Protein AF-L0NML5-F1 (afdb_monomer)

InterPro domains:
  IPR001584 Integrase, catalytic core [PS50994] (193-355)
  IPR004107 Integrase, SAM-like, N-terminal [PF13495] (9-88)
  IPR010998 Integrase/recombinase, N-terminal [G3DSA:1.10.150.130] (6-93)
  IPR011010 DNA breaking-rejoining enzyme, catalytic core [SSF56349] (11-91)
  IPR032874 DDE domain [PF13610] (200-339)
  IPR044068 Core-binding (CB) domain [PS51900] (4-85)
  IPR047930 IS6 family transposase [NF033587] (133-337)
  IPR052183 Bacterial Insertion Sequence Transposase [PTHR35528] (134-339)

Foldseek 3Di:
DDDPPQDPLLVLLLVLCVVVPHDPVLNVLLSVLLVVLCVQVVHRNLPDDLVSLVVVLVVCVVVVPPLLNLLSSLLSSCCSCVRSVVNNVSNVSRDRDDDDDPLDPDRLDDDDPDDDDPPPPVLPPPLPDFQDPPPLPDDLLLLLVLLLCLLAAQDALVRSQVVCVVVVHHDDSVSSLVSLLRVLQSLLVLLLVQFDAAALEKEWEWDWAFEQNDTWTWIFMAHLLLAGQDIDIGRDDALVVLLVRVSVSCSSRNHHQEYEYAPDPSNVSSLVVVQVSCVSSPVPGRYHYHHDVVSCVSVVVVVVQVCNNRVSVVGHHHPSSVRSSVSNSSSLVNLVSCRRPQVPHDSSVSSSVSSD

Secondary structure (DSSP, 8-state):
-------HHHHHHHHHHHHTT--HHHHHHHHHHHHHHHHHHTS-GGG--HHHHHHHHHHHHHTT--HHHHHHHHHHHHHIIIIIS--GGGGGG-PPPPPPSS---SSS----TTS------GGGTTTTS----TT--S-HHHHHHHHHHHHHS---HHHHHHHHHHTT----HHHHHHHHHHHHHHHHHHHHHHSPPPPSEEEEEEEEEEETTEEEEEEEEEETT--EEEEEEES--SHHHHHHHHHHHHHHH---SEEEE-S-HHHHHHHHHHHHHHHHTT--PPPEEE--GGGGHHHHHHHHHHHHHHTTTTSBS-HHHHHHHHHHHHHHHHHHTT-S--TT--HHHHHHHHT-

Mean predicted aligned error: 15.07 Å

pLDDT: mean 82.23, std 17.75, range [25.75, 96.88]

Radius of gyration: 25.21 Å; Cα contacts (8 Å, |Δi|>4): 434; chains: 1; bounding box: 53×58×71 Å

Nearest PDB structures (foldseek):
  7pel-assembly1_E  TM=5.667E-01  e=9.953E-05  Simian T-lymphotropic virus 1
  6qbt-assembly1_A  TM=6.789E-01  e=1.226E-03  Human T-lymphotropic virus 2
  7ouf-assembly1_E  TM=5.779E-01  e=4.123E-04  Simian T-lymphotropic virus 1
  6qbv-assembly1_A  TM=5.974E-01  e=1.115E-03  Human T-lymphotropic virus 2
  6qbv-assembly2_D  TM=5.915E-01  e=1.877E-03  Human T-lymphotropic virus 2

Structure (mmCIF, N/CA/C/O backbone):
data_AF-L0NML5-F1
#
_entry.id   AF-L0NML5-F1
#
loop_
_atom_site.group_PDB
_atom_site.id
_atom_site.type_symbol
_atom_site.label_atom_id
_atom_site.label_alt_id
_atom_site.label_comp_id
_atom_site.label_asym_id
_atom_site.label_entity_id
_atom_site.label_seq_id
_atom_site.pdbx_PDB_ins_code
_atom_site.Cartn_x
_atom_site.Cartn_y
_atom_site.Cartn_z
_atom_site.occupancy
_atom_site.B_iso_or_equiv
_atom_site.auth_seq_id
_atom_site.auth_comp_id
_atom_site.auth_asym_id
_atom_site.auth_atom_id
_atom_site.pdbx_PDB_model_num
ATOM 1 N N . MET A 1 1 ? 26.482 -41.709 -27.345 1.00 35.94 1 MET A N 1
ATOM 2 C CA . MET A 1 1 ? 26.071 -40.483 -26.630 1.00 35.94 1 MET A CA 1
ATOM 3 C C . MET A 1 1 ? 26.158 -39.366 -27.661 1.00 35.94 1 MET A C 1
ATOM 5 O O . MET A 1 1 ? 27.249 -38.902 -27.941 1.00 35.94 1 MET A O 1
ATOM 9 N N . GLU A 1 2 ? 25.063 -39.093 -28.377 1.00 36.12 2 GLU A N 1
ATOM 10 C CA . GLU A 1 2 ? 25.071 -38.178 -29.531 1.00 36.12 2 GLU A CA 1
ATOM 11 C C . GLU A 1 2 ? 25.265 -36.726 -29.080 1.00 36.12 2 GLU A C 1
ATOM 13 O O . GLU A 1 2 ? 24.391 -36.119 -28.452 1.00 36.12 2 GLU A O 1
ATOM 18 N N . GLU A 1 3 ? 26.423 -36.171 -29.422 1.00 43.47 3 GLU A N 1
ATOM 19 C CA . GLU A 1 3 ? 26.706 -34.743 -29.398 1.00 43.47 3 GLU A CA 1
ATOM 20 C C . GLU A 1 3 ? 25.713 -34.034 -30.332 1.00 43.47 3 GLU A C 1
ATOM 22 O O . GLU A 1 3 ? 25.773 -34.142 -31.557 1.00 43.47 3 GLU A O 1
ATOM 27 N N . LYS A 1 4 ? 24.722 -33.336 -29.765 1.00 55.00 4 LYS A N 1
ATOM 28 C CA . LYS A 1 4 ? 23.784 -32.536 -30.563 1.00 55.00 4 LYS A CA 1
ATOM 29 C C . LYS A 1 4 ? 24.543 -31.372 -31.197 1.00 55.00 4 LYS A C 1
ATOM 31 O O . LYS A 1 4 ? 24.721 -30.344 -30.541 1.00 55.00 4 LYS A O 1
ATOM 36 N N . ASN A 1 5 ? 24.909 -31.528 -32.471 1.00 57.03 5 ASN A N 1
ATOM 37 C CA . ASN A 1 5 ? 25.439 -30.480 -33.345 1.00 57.03 5 ASN A CA 1
ATOM 38 C C . ASN A 1 5 ? 24.636 -29.181 -33.175 1.00 57.03 5 ASN A C 1
ATOM 40 O O . ASN A 1 5 ? 23.510 -29.030 -33.657 1.00 57.03 5 ASN A O 1
ATOM 44 N N . THR A 1 6 ? 25.200 -28.245 -32.415 1.00 71.12 6 THR A N 1
ATOM 45 C CA . THR A 1 6 ? 24.619 -26.926 -32.178 1.00 71.12 6 THR A CA 1
ATOM 46 C C . THR A 1 6 ? 25.028 -26.035 -33.340 1.00 71.12 6 THR A C 1
ATOM 48 O O . THR A 1 6 ? 26.210 -25.916 -33.639 1.00 71.12 6 THR A O 1
ATOM 51 N N . THR A 1 7 ? 24.058 -25.431 -34.033 1.00 84.06 7 THR A N 1
ATOM 52 C CA . THR A 1 7 ? 24.365 -24.574 -35.187 1.00 84.06 7 THR A CA 1
ATOM 53 C C . THR A 1 7 ? 25.217 -23.369 -34.759 1.00 84.06 7 THR A C 1
ATOM 55 O O . THR A 1 7 ? 25.011 -22.861 -33.652 1.00 84.06 7 THR A O 1
ATOM 58 N N . PRO A 1 8 ? 26.111 -22.843 -35.620 1.00 86.25 8 PRO A N 1
ATOM 59 C CA . PRO A 1 8 ? 26.946 -21.683 -35.282 1.00 86.25 8 PRO A CA 1
ATOM 60 C C . PRO A 1 8 ? 26.130 -20.471 -34.807 1.00 86.25 8 PRO A C 1
ATOM 62 O O . PRO A 1 8 ? 26.478 -19.800 -33.840 1.00 86.25 8 PRO A O 1
ATOM 65 N N . LEU A 1 9 ? 24.967 -20.248 -35.425 1.00 87.31 9 LEU A N 1
ATOM 66 C CA . LEU A 1 9 ? 24.027 -19.195 -35.043 1.00 87.31 9 LEU A CA 1
ATOM 67 C C . LEU A 1 9 ? 23.434 -19.404 -33.638 1.00 87.31 9 LEU A C 1
ATOM 69 O O . LEU A 1 9 ? 23.252 -18.451 -32.881 1.00 87.31 9 LEU A O 1
ATOM 73 N N . ARG A 1 10 ? 23.138 -20.657 -33.272 1.00 87.75 10 ARG A N 1
ATOM 74 C CA . ARG A 1 10 ? 22.642 -21.010 -31.937 1.00 87.75 10 ARG A CA 1
ATOM 75 C C . ARG A 1 10 ? 23.737 -20.852 -30.886 1.00 87.75 10 ARG A C 1
ATOM 77 O O . ARG A 1 10 ? 23.439 -20.365 -29.800 1.00 87.75 10 ARG A O 1
ATOM 84 N N . GLN A 1 11 ? 24.969 -21.226 -31.217 1.00 88.44 11 GLN A N 1
ATOM 85 C CA . GLN A 1 11 ? 26.128 -21.070 -30.345 1.00 88.44 11 GLN A CA 1
ATOM 86 C C . GLN A 1 11 ? 26.392 -19.590 -30.036 1.00 88.44 11 GLN A C 1
ATOM 88 O O . GLN A 1 11 ? 26.393 -19.200 -28.870 1.00 88.44 11 GLN A O 1
ATOM 93 N N . ARG A 1 12 ? 26.451 -18.746 -31.074 1.00 89.81 12 ARG A N 1
ATOM 94 C CA . ARG A 1 12 ? 26.611 -17.291 -30.936 1.00 89.81 12 ARG A CA 1
ATOM 95 C C . ARG A 1 12 ? 25.536 -16.667 -30.045 1.00 89.81 12 ARG A C 1
ATOM 97 O O . ARG A 1 12 ? 25.829 -15.869 -29.164 1.00 89.81 12 ARG A O 1
ATOM 104 N N . MET A 1 13 ? 24.281 -17.075 -30.223 1.00 89.69 13 MET A N 1
ATOM 105 C CA . MET A 1 13 ? 23.193 -16.584 -29.379 1.00 89.69 13 MET A CA 1
ATOM 106 C C . MET A 1 13 ? 23.368 -16.982 -27.903 1.00 89.69 13 MET A C 1
ATOM 108 O O . MET A 1 13 ? 23.057 -16.194 -27.011 1.00 89.69 13 MET A O 1
ATOM 112 N N . ILE A 1 14 ? 23.823 -18.207 -27.626 1.00 87.56 14 ILE A N 1
ATOM 113 C CA . ILE A 1 14 ? 24.078 -18.674 -26.256 1.00 87.56 14 ILE A CA 1
ATOM 114 C C . ILE A 1 14 ? 25.198 -17.845 -25.620 1.00 87.56 14 ILE A C 1
ATOM 116 O O . ILE A 1 14 ? 25.049 -17.397 -24.483 1.00 87.56 14 ILE A O 1
ATOM 120 N N . GLU A 1 15 ? 26.263 -17.570 -26.366 1.00 86.38 15 GLU A N 1
ATOM 121 C CA . GLU A 1 15 ? 27.359 -16.696 -25.940 1.00 86.38 15 GLU A CA 1
ATOM 122 C C . GLU A 1 15 ? 26.869 -15.272 -25.644 1.00 86.38 15 GLU A C 1
ATOM 124 O O . GLU A 1 15 ? 27.124 -14.761 -24.555 1.00 86.38 15 GLU A O 1
ATOM 129 N N . ASP A 1 16 ? 26.060 -14.669 -26.522 1.00 83.38 16 ASP A N 1
ATOM 130 C CA . ASP A 1 16 ? 25.469 -13.341 -26.294 1.00 83.38 16 ASP A CA 1
ATOM 131 C C . ASP A 1 16 ? 24.606 -13.289 -25.024 1.00 83.38 16 ASP A C 1
ATOM 133 O O . ASP A 1 16 ? 24.578 -12.286 -24.299 1.00 83.38 16 ASP A O 1
ATOM 137 N N . MET A 1 17 ? 23.860 -14.363 -24.752 1.00 86.75 17 MET A N 1
ATOM 138 C CA . MET A 1 17 ? 23.051 -14.480 -23.541 1.00 86.75 17 MET A CA 1
ATOM 139 C C . MET A 1 17 ? 23.928 -14.640 -22.289 1.00 86.75 17 MET A C 1
ATOM 141 O O . MET A 1 17 ? 23.606 -14.046 -21.256 1.00 86.75 17 MET A O 1
ATOM 145 N N . ASN A 1 18 ? 25.037 -15.381 -22.381 1.00 81.81 18 ASN A N 1
ATOM 146 C CA . ASN A 1 18 ? 26.008 -15.557 -21.298 1.00 81.81 18 ASN A CA 1
ATOM 147 C C . ASN A 1 18 ? 26.750 -14.256 -20.972 1.00 81.81 18 ASN A C 1
ATOM 149 O O . ASN A 1 18 ? 26.788 -13.864 -19.808 1.00 81.81 18 ASN A O 1
ATOM 153 N N . ILE A 1 19 ? 27.251 -13.541 -21.986 1.00 78.62 19 ILE A N 1
ATOM 154 C CA . ILE A 1 19 ? 27.929 -12.240 -21.834 1.00 78.62 19 ILE A CA 1
ATOM 155 C C . ILE A 1 19 ? 27.036 -11.242 -21.083 1.00 78.62 19 ILE A C 1
ATOM 157 O O . ILE A 1 19 ? 27.503 -10.435 -20.285 1.00 78.62 19 ILE A O 1
ATOM 161 N N . ARG A 1 20 ? 25.720 -11.313 -21.306 1.00 76.75 20 ARG A N 1
ATOM 162 C CA . ARG A 1 20 ? 24.727 -10.435 -20.670 1.00 76.75 20 ARG A CA 1
ATOM 163 C C . ARG A 1 20 ? 24.189 -10.961 -19.335 1.00 76.75 20 ARG A C 1
ATOM 165 O O . ARG A 1 20 ? 23.298 -10.332 -18.763 1.00 76.75 20 ARG A O 1
ATOM 172 N N . GLY A 1 21 ? 24.692 -12.095 -18.848 1.00 77.81 21 GLY A N 1
ATOM 173 C CA . GLY A 1 21 ? 24.319 -12.674 -17.557 1.00 77.81 21 GLY A CA 1
ATOM 174 C C . GLY A 1 21 ? 22.880 -13.197 -17.488 1.00 77.81 21 GLY A C 1
ATOM 175 O O . GLY A 1 21 ? 22.253 -13.141 -16.428 1.00 77.81 21 GLY A O 1
ATOM 176 N N . LEU A 1 22 ? 22.306 -13.674 -18.601 1.00 70.38 22 LEU A N 1
ATOM 177 C CA . LEU A 1 22 ? 20.959 -14.255 -18.584 1.00 70.38 22 LEU A CA 1
ATOM 178 C C . LEU A 1 22 ? 20.964 -15.595 -17.842 1.00 70.38 22 LEU A C 1
ATOM 180 O O . LEU A 1 22 ? 21.764 -16.475 -18.144 1.00 70.38 22 LEU A O 1
ATOM 184 N N . CYS A 1 23 ? 20.012 -15.795 -16.925 1.00 70.56 23 CYS A N 1
ATOM 185 C CA . CYS A 1 23 ? 19.886 -17.073 -16.225 1.00 70.56 23 CYS A CA 1
ATOM 186 C C . CYS A 1 23 ? 19.478 -18.210 -17.177 1.00 70.56 23 CYS A C 1
ATOM 188 O O . CYS A 1 23 ? 18.723 -17.998 -18.131 1.00 70.56 23 CYS A O 1
ATOM 190 N N . GLU A 1 24 ? 19.905 -19.437 -16.875 1.00 73.19 24 GLU A N 1
ATOM 191 C CA . GLU A 1 24 ? 19.737 -20.619 -17.736 1.00 73.19 24 GLU A CA 1
ATOM 192 C C . GLU A 1 24 ? 18.276 -20.859 -18.167 1.00 73.19 24 GLU A C 1
ATOM 194 O O . GLU A 1 24 ? 17.987 -21.190 -19.320 1.00 73.19 24 GLU A O 1
ATOM 199 N N . LYS A 1 25 ? 17.313 -20.607 -17.269 1.00 70.94 25 LYS A N 1
ATOM 200 C CA . LYS A 1 25 ? 15.880 -20.701 -17.587 1.00 70.94 25 LYS A CA 1
ATOM 201 C C . LYS A 1 25 ? 15.474 -19.740 -18.711 1.00 70.94 25 LYS A C 1
ATOM 203 O O . LYS A 1 25 ? 14.684 -20.102 -19.584 1.00 70.94 25 LYS A O 1
ATOM 208 N N . THR A 1 26 ? 16.006 -18.521 -18.690 1.00 67.94 26 THR A N 1
ATOM 209 C CA . THR A 1 26 ? 15.752 -17.506 -19.719 1.00 67.94 26 THR A CA 1
ATOM 210 C C . THR A 1 26 ? 16.421 -17.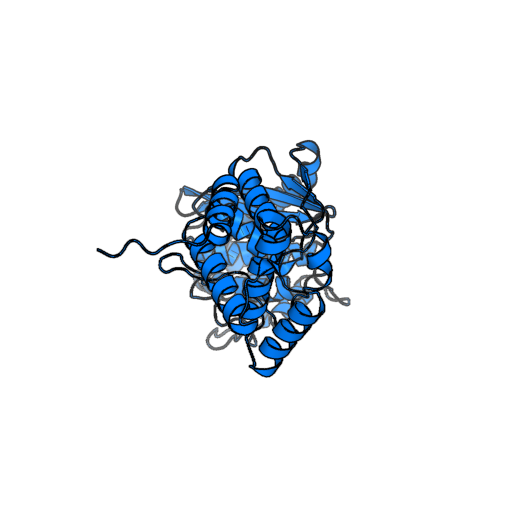905 -21.030 1.00 67.94 26 THR A C 1
ATOM 212 O O . THR A 1 26 ? 15.776 -17.848 -22.074 1.00 67.94 26 THR A O 1
ATOM 215 N N . GLN A 1 27 ? 17.648 -18.429 -20.980 1.00 78.62 27 GLN A N 1
ATOM 216 C CA . GLN A 1 27 ? 18.351 -18.923 -22.169 1.00 78.62 27 GLN A CA 1
ATOM 217 C C . GLN A 1 27 ? 17.584 -20.050 -22.877 1.00 78.62 27 GLN A C 1
ATOM 219 O O . GLN A 1 27 ? 17.365 -20.008 -24.093 1.00 78.62 27 GLN A O 1
ATOM 224 N N . LYS A 1 28 ? 17.078 -21.026 -22.107 1.00 83.62 28 LYS A N 1
ATOM 225 C CA . LYS A 1 28 ? 16.231 -22.117 -22.617 1.00 83.62 28 LYS A CA 1
ATOM 226 C C . LYS A 1 28 ? 14.943 -21.586 -23.249 1.00 83.62 28 LYS A C 1
ATOM 228 O O . LYS A 1 28 ? 14.543 -22.054 -24.316 1.00 83.62 28 LYS A O 1
ATOM 233 N N . ALA A 1 29 ? 14.305 -20.588 -22.634 1.00 77.50 29 ALA A N 1
ATOM 234 C CA . ALA A 1 29 ? 13.088 -19.977 -23.169 1.00 77.50 29 ALA A CA 1
ATOM 235 C C . ALA A 1 29 ? 13.338 -19.254 -24.503 1.00 77.50 29 ALA A C 1
ATOM 237 O O . ALA A 1 29 ? 12.591 -19.470 -25.457 1.00 77.50 29 ALA A O 1
ATOM 238 N N . HIS A 1 30 ? 14.407 -18.460 -24.587 1.00 79.75 30 HIS A N 1
ATOM 239 C CA . HIS A 1 30 ? 14.813 -17.757 -25.803 1.00 79.75 30 HIS A CA 1
ATOM 240 C C . HIS A 1 30 ? 15.122 -18.726 -26.949 1.00 79.75 30 HIS A C 1
ATOM 242 O O . HIS A 1 30 ? 14.572 -18.589 -28.043 1.00 79.75 30 HIS A O 1
ATOM 248 N N . THR A 1 31 ? 15.904 -19.766 -26.660 1.00 89.62 31 THR A N 1
ATOM 249 C CA . THR A 1 31 ? 16.239 -20.817 -27.629 1.00 89.62 31 THR A CA 1
ATOM 250 C C . THR A 1 31 ? 14.986 -21.540 -28.135 1.00 89.62 31 THR A C 1
ATOM 252 O O . THR A 1 31 ? 14.819 -21.743 -29.336 1.00 89.62 31 THR A O 1
ATOM 255 N N . ARG A 1 32 ? 14.058 -21.900 -27.237 1.00 91.19 32 ARG A N 1
ATOM 256 C CA . ARG A 1 32 ? 12.795 -22.560 -27.606 1.00 91.19 32 ARG A CA 1
ATOM 257 C C . ARG A 1 32 ? 11.914 -21.668 -28.481 1.00 91.19 32 ARG A C 1
ATOM 259 O O . ARG A 1 32 ? 11.345 -22.144 -29.457 1.00 91.19 32 ARG A O 1
ATOM 266 N N . ASN A 1 33 ? 11.794 -20.386 -28.146 1.00 90.12 33 ASN A N 1
ATOM 267 C CA . ASN A 1 33 ? 10.966 -19.452 -28.910 1.00 90.12 33 ASN A CA 1
ATOM 268 C C . ASN A 1 33 ? 11.509 -19.223 -30.324 1.00 90.12 33 ASN A C 1
ATOM 270 O O . ASN A 1 33 ? 10.721 -19.168 -31.266 1.00 90.12 33 ASN A O 1
ATOM 274 N N . LEU A 1 34 ? 12.832 -19.153 -30.486 1.00 92.12 34 LEU A N 1
ATOM 275 C CA . LEU A 1 34 ? 13.441 -19.090 -31.814 1.00 92.12 34 LEU A CA 1
ATOM 276 C C . LEU A 1 34 ? 13.297 -20.386 -32.590 1.00 92.12 34 LEU A C 1
ATOM 278 O O . LEU A 1 34 ? 13.103 -20.326 -33.796 1.00 92.12 34 LEU A O 1
ATOM 282 N N . LYS A 1 35 ? 13.316 -21.543 -31.921 1.00 92.31 35 LYS A N 1
ATOM 283 C CA . LYS A 1 35 ? 12.990 -22.809 -32.582 1.00 92.31 35 LYS A CA 1
ATOM 284 C C . LYS A 1 35 ? 11.578 -22.766 -33.173 1.00 92.31 35 LYS A C 1
ATOM 286 O O . LYS A 1 35 ? 11.407 -23.114 -34.331 1.00 92.31 35 LYS A O 1
ATOM 291 N N . HIS A 1 36 ? 10.588 -22.278 -32.421 1.00 91.50 36 HIS A N 1
ATOM 292 C CA . HIS A 1 36 ? 9.223 -22.110 -32.939 1.00 91.50 36 HIS A CA 1
ATOM 293 C C . HIS A 1 36 ? 9.150 -21.148 -34.129 1.00 91.50 36 HIS A C 1
ATOM 295 O O . HIS A 1 36 ? 8.428 -21.419 -35.083 1.00 91.50 36 HIS A O 1
ATOM 301 N N . PHE A 1 37 ? 9.900 -20.046 -34.086 1.00 94.94 37 PHE A N 1
ATOM 302 C CA . PHE A 1 37 ? 9.953 -19.097 -35.195 1.00 94.94 37 PHE A CA 1
ATOM 303 C C . PHE A 1 37 ? 10.644 -19.685 -36.432 1.00 94.94 37 PHE A C 1
ATOM 305 O O . PHE A 1 37 ? 10.106 -19.594 -37.528 1.00 94.94 37 PHE A O 1
ATOM 312 N N . ALA A 1 38 ? 11.777 -20.368 -36.260 1.00 93.06 38 ALA A N 1
ATOM 313 C CA . ALA A 1 38 ? 12.472 -21.056 -37.345 1.00 93.06 38 ALA A CA 1
ATOM 314 C C . ALA A 1 38 ? 11.590 -22.146 -37.975 1.00 93.06 38 ALA A C 1
ATOM 316 O O . ALA A 1 38 ? 11.531 -22.263 -39.194 1.00 93.06 38 ALA A O 1
ATOM 317 N N . SER A 1 39 ? 10.831 -22.889 -37.160 1.00 93.25 39 SER A N 1
ATOM 318 C CA . SER A 1 39 ? 9.836 -23.850 -37.651 1.00 93.25 39 SER A CA 1
ATOM 319 C C . SER A 1 39 ? 8.690 -23.194 -38.424 1.00 93.25 39 SER A C 1
ATOM 321 O O . SER A 1 39 ? 8.155 -23.820 -39.328 1.00 93.25 39 SER A O 1
ATOM 323 N N . PHE A 1 40 ? 8.297 -21.960 -38.091 1.00 93.75 40 PHE A N 1
ATOM 324 C CA . PHE A 1 40 ? 7.321 -21.210 -38.887 1.00 93.75 40 PHE A CA 1
ATOM 325 C C . PHE A 1 40 ? 7.897 -20.770 -40.236 1.00 93.75 40 PHE A C 1
ATOM 327 O O . PHE A 1 40 ? 7.192 -20.845 -41.233 1.00 93.75 40 PHE A O 1
ATOM 334 N N . LEU A 1 41 ? 9.157 -20.333 -40.266 1.00 93.12 41 LEU A N 1
ATOM 335 C CA . LEU A 1 41 ? 9.800 -19.864 -41.494 1.00 93.12 41 LEU A CA 1
ATOM 336 C C . LEU A 1 41 ? 10.227 -20.995 -42.435 1.00 93.12 41 LEU A C 1
ATOM 338 O O . LEU A 1 41 ? 10.370 -20.762 -43.629 1.00 93.12 41 LEU A O 1
ATOM 342 N N . GLY A 1 42 ? 10.523 -22.184 -41.902 1.00 91.50 42 GLY A N 1
ATOM 343 C CA . GLY A 1 42 ? 11.121 -23.285 -42.667 1.00 91.50 42 GLY A CA 1
ATOM 344 C C . GLY A 1 42 ? 12.575 -23.034 -43.092 1.00 91.50 42 GLY A C 1
ATOM 345 O O . GLY A 1 42 ? 13.141 -23.826 -43.839 1.00 91.50 42 GLY A O 1
ATOM 346 N N . ARG A 1 43 ? 13.194 -21.946 -42.615 1.00 92.62 43 ARG A N 1
ATOM 347 C CA . ARG A 1 43 ? 14.560 -21.510 -42.945 1.00 92.62 43 ARG A CA 1
ATOM 348 C C . ARG A 1 43 ? 15.250 -20.863 -41.732 1.00 92.62 43 ARG A C 1
ATOM 350 O O . ARG A 1 43 ? 14.571 -20.580 -40.737 1.00 92.62 43 ARG A O 1
ATOM 357 N N . PRO A 1 44 ? 16.577 -20.631 -41.775 1.00 91.62 44 PRO A N 1
ATOM 358 C CA . PRO A 1 44 ? 17.302 -19.993 -40.678 1.00 91.62 44 PRO A CA 1
ATOM 359 C C . PRO A 1 44 ? 16.684 -18.640 -40.271 1.00 91.62 44 PRO A C 1
ATOM 361 O O . PRO A 1 44 ? 16.357 -17.827 -41.140 1.00 91.62 44 PRO A O 1
ATOM 364 N N . PRO A 1 45 ? 16.474 -18.385 -38.964 1.00 92.44 45 PRO A N 1
ATOM 365 C CA . PRO A 1 45 ? 15.687 -17.242 -38.498 1.00 92.44 45 PRO A CA 1
ATOM 366 C C . PRO A 1 45 ? 16.346 -15.879 -38.746 1.00 92.44 45 PRO A C 1
ATOM 368 O O . PRO A 1 45 ? 15.650 -14.873 -38.778 1.00 92.44 45 PRO A O 1
ATOM 371 N N . ASP A 1 46 ? 17.660 -15.823 -38.939 1.00 91.38 46 ASP A N 1
ATOM 372 C CA . ASP A 1 46 ? 18.425 -14.626 -39.313 1.00 91.38 46 ASP A CA 1
ATOM 373 C C . ASP A 1 46 ? 18.059 -14.081 -40.705 1.00 91.38 46 ASP A C 1
ATOM 375 O O . ASP A 1 46 ? 18.143 -12.871 -40.934 1.00 91.38 46 ASP A O 1
ATOM 379 N N . THR A 1 47 ? 17.561 -14.945 -41.596 1.00 92.25 47 THR A N 1
ATOM 380 C CA . THR A 1 47 ? 17.123 -14.582 -42.958 1.00 92.25 47 THR A CA 1
ATOM 381 C C . THR A 1 47 ? 15.746 -13.910 -43.018 1.00 92.25 47 THR A C 1
ATOM 383 O O . THR A 1 47 ? 15.293 -13.530 -44.097 1.00 92.25 47 THR A O 1
ATOM 386 N N . ALA A 1 48 ? 15.062 -13.747 -41.880 1.00 93.06 48 ALA A N 1
ATOM 387 C CA . ALA A 1 48 ? 13.710 -13.202 -41.857 1.00 93.06 48 ALA A CA 1
ATOM 388 C C . ALA A 1 48 ? 13.642 -11.745 -42.348 1.00 93.06 48 ALA A C 1
ATOM 390 O O . ALA A 1 48 ? 14.501 -10.902 -42.050 1.00 93.06 48 ALA A O 1
ATOM 391 N N . THR A 1 49 ? 12.559 -11.449 -43.060 1.00 93.50 49 THR A N 1
ATOM 392 C CA . THR A 1 49 ? 12.180 -10.112 -43.522 1.00 93.50 49 THR A CA 1
ATOM 393 C C . THR A 1 49 ? 11.177 -9.451 -42.562 1.00 93.50 49 THR A C 1
ATOM 395 O O . THR A 1 49 ? 10.588 -10.120 -41.706 1.00 93.50 49 THR A O 1
ATOM 398 N N . PRO A 1 50 ? 10.924 -8.134 -42.687 1.00 91.94 50 PRO A N 1
ATOM 399 C CA . PRO A 1 50 ? 9.857 -7.475 -41.931 1.00 91.94 50 PRO A CA 1
ATOM 400 C C . PRO A 1 50 ? 8.474 -8.107 -42.150 1.00 91.94 50 PRO A C 1
ATOM 402 O O . PRO A 1 50 ? 7.682 -8.190 -41.210 1.00 91.94 50 PRO A O 1
ATOM 405 N N . GLU A 1 51 ? 8.203 -8.595 -43.364 1.00 90.88 51 GLU A N 1
ATOM 406 C CA . GLU A 1 51 ? 6.928 -9.231 -43.708 1.00 90.88 51 GLU A CA 1
ATOM 407 C C . GLU A 1 51 ? 6.789 -10.618 -43.068 1.00 90.88 51 GLU A C 1
ATOM 409 O O . GLU A 1 51 ? 5.714 -10.983 -42.592 1.00 90.88 51 GLU A O 1
ATOM 414 N N . ASP A 1 52 ? 7.893 -11.352 -42.927 1.00 92.38 52 ASP A N 1
ATOM 415 C CA . ASP A 1 52 ? 7.921 -12.614 -42.183 1.00 92.38 52 ASP A CA 1
ATOM 416 C C . ASP A 1 52 ? 7.587 -12.398 -40.696 1.00 92.38 52 ASP A C 1
ATOM 418 O O . ASP A 1 52 ? 6.835 -13.167 -40.089 1.00 92.38 52 ASP A O 1
ATOM 422 N N . L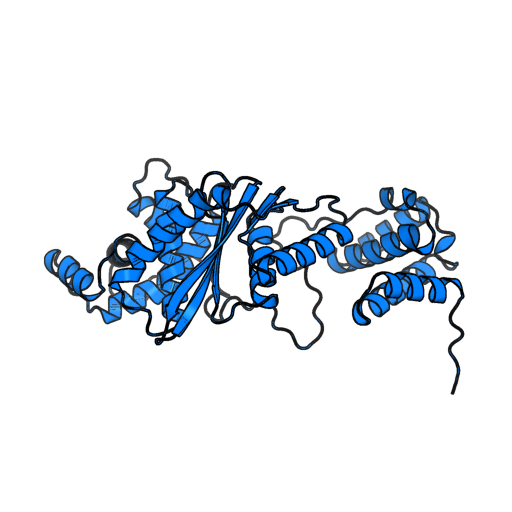EU A 1 53 ? 8.106 -11.318 -40.095 1.00 92.62 53 LEU A N 1
ATOM 423 C CA . LEU A 1 53 ? 7.792 -10.937 -38.714 1.00 92.62 53 LEU A CA 1
ATOM 424 C C . LEU A 1 53 ? 6.324 -10.534 -38.561 1.00 92.62 53 LEU A C 1
ATOM 426 O O . LEU A 1 53 ? 5.697 -10.866 -37.550 1.00 92.62 53 LEU A O 1
ATOM 430 N N . ARG A 1 54 ? 5.762 -9.825 -39.546 1.00 90.81 54 ARG A N 1
ATOM 431 C CA . ARG A 1 54 ? 4.337 -9.475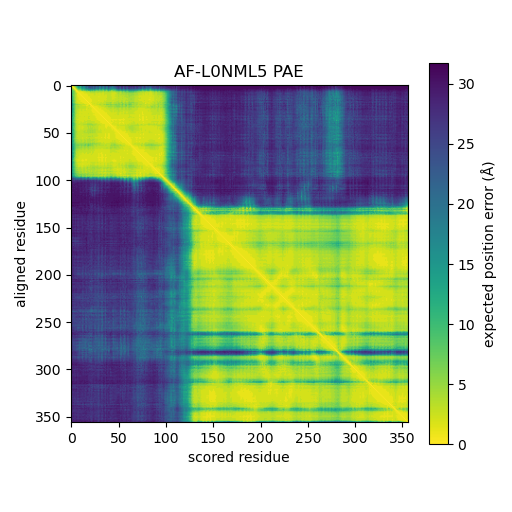 -39.586 1.00 90.81 54 ARG A CA 1
ATOM 432 C C . ARG A 1 54 ? 3.469 -10.730 -39.701 1.00 90.81 54 ARG A C 1
ATOM 434 O O . ARG A 1 54 ? 2.543 -10.899 -38.908 1.00 90.81 54 ARG A O 1
ATOM 441 N N . SER A 1 55 ? 3.818 -11.638 -40.605 1.00 91.06 55 SER A N 1
ATOM 442 C CA . SER A 1 55 ? 3.111 -12.901 -40.839 1.00 91.06 55 SER A CA 1
ATOM 443 C C . SER A 1 55 ? 3.145 -13.817 -39.616 1.00 91.06 55 SER A C 1
ATOM 445 O O . SER A 1 55 ? 2.121 -14.376 -39.224 1.00 91.06 55 SER A O 1
ATOM 447 N N . TYR A 1 56 ? 4.290 -13.907 -38.933 1.00 94.19 56 TYR A N 1
ATOM 448 C CA . TYR A 1 56 ? 4.407 -14.682 -37.696 1.00 94.19 56 TYR A CA 1
ATOM 449 C C . TYR A 1 56 ? 3.532 -14.121 -36.572 1.00 94.19 56 TYR A C 1
ATOM 451 O O . TYR A 1 56 ? 2.894 -14.870 -35.831 1.00 94.19 56 TYR A O 1
ATOM 459 N N . GLN A 1 57 ? 3.484 -12.794 -36.445 1.00 92.31 57 GLN A N 1
ATOM 460 C CA . GLN A 1 57 ? 2.618 -12.121 -35.482 1.00 92.31 57 GLN A CA 1
ATOM 461 C C . GLN A 1 57 ? 1.142 -12.367 -35.792 1.00 92.31 57 GLN A C 1
ATOM 463 O O . GLN A 1 57 ? 0.400 -12.737 -34.887 1.00 92.31 57 GLN A O 1
ATOM 468 N N . LEU A 1 58 ? 0.735 -12.250 -37.058 1.00 88.88 58 LEU A N 1
ATOM 469 C CA . LEU A 1 58 ? -0.637 -12.522 -37.481 1.00 88.88 58 LEU A CA 1
ATOM 470 C C . LEU A 1 58 ? -1.038 -13.973 -37.190 1.00 88.88 58 LEU A C 1
ATOM 472 O O . LEU A 1 58 ? -2.094 -14.209 -36.605 1.00 88.88 58 LEU A O 1
ATOM 476 N N . ARG A 1 59 ? -0.163 -14.937 -37.504 1.00 91.00 59 ARG A N 1
ATOM 477 C CA . ARG A 1 59 ? -0.370 -16.358 -37.197 1.00 91.00 59 ARG A CA 1
ATOM 478 C C . ARG A 1 59 ? -0.620 -16.581 -35.707 1.00 91.00 59 ARG A C 1
ATOM 480 O O . ARG A 1 59 ? -1.589 -17.237 -35.345 1.00 91.00 59 ARG A O 1
ATOM 487 N N . MET A 1 60 ? 0.221 -16.016 -34.838 1.00 90.62 60 MET A N 1
ATOM 488 C CA . MET A 1 60 ? 0.042 -16.152 -33.388 1.00 90.62 60 MET A CA 1
ATOM 489 C C . MET A 1 60 ? -1.286 -15.552 -32.903 1.00 90.62 60 MET A C 1
ATOM 491 O O . MET A 1 60 ? -1.872 -16.071 -31.953 1.00 90.62 60 MET A O 1
ATOM 495 N N . THR A 1 61 ? -1.765 -14.479 -33.535 1.00 84.94 61 THR A N 1
ATOM 496 C CA . THR A 1 61 ? -3.068 -13.877 -33.224 1.00 84.94 61 THR A CA 1
ATOM 497 C C . THR A 1 61 ? -4.225 -14.777 -33.667 1.00 84.94 61 THR A C 1
ATOM 499 O O . THR A 1 61 ? -5.142 -14.998 -32.879 1.00 84.94 61 THR A O 1
ATOM 502 N N . VAL A 1 62 ? -4.164 -15.341 -34.879 1.00 85.25 62 VAL A N 1
ATOM 503 C CA . VAL A 1 62 ? -5.179 -16.271 -35.413 1.00 85.25 62 VAL A CA 1
ATOM 504 C C . VAL A 1 62 ? -5.238 -17.569 -34.601 1.00 85.25 62 VAL A C 1
ATOM 506 O O . VAL A 1 62 ? -6.321 -18.048 -34.287 1.00 85.25 62 VAL A O 1
ATOM 509 N N . GLU A 1 63 ? -4.090 -18.098 -34.175 1.00 85.81 63 GLU A N 1
ATOM 510 C CA . GLU A 1 63 ? -3.989 -19.289 -33.315 1.00 85.81 63 GLU A CA 1
ATOM 511 C C . GLU A 1 63 ? -4.457 -19.044 -31.865 1.00 85.81 63 GLU A C 1
ATOM 513 O O . GLU A 1 63 ? -4.385 -19.942 -31.025 1.00 85.81 63 GLU A O 1
ATOM 518 N N . GLY A 1 64 ? -4.896 -17.828 -31.525 1.00 83.19 64 GLY A N 1
ATOM 519 C CA . GLY A 1 64 ? -5.366 -17.498 -30.180 1.00 83.19 64 GLY A CA 1
ATOM 520 C C . GLY A 1 64 ? -4.265 -17.557 -29.117 1.00 83.19 64 GLY A C 1
ATOM 521 O O . GLY A 1 64 ? -4.548 -17.749 -27.930 1.00 83.19 64 GLY A O 1
ATOM 522 N N . VAL A 1 65 ? -2.993 -17.390 -29.506 1.00 82.75 65 VAL A N 1
ATOM 523 C CA . VAL A 1 65 ? -1.870 -17.391 -28.563 1.00 82.75 65 VAL A CA 1
ATOM 524 C C . VAL A 1 65 ? -2.087 -16.290 -27.531 1.00 82.75 65 VAL A C 1
ATOM 526 O O . VAL A 1 65 ? -2.289 -15.119 -27.858 1.00 82.75 65 VAL A O 1
ATOM 529 N N . THR A 1 66 ? -2.004 -16.642 -26.245 1.00 77.75 66 THR A N 1
ATOM 530 C CA . THR A 1 66 ? -2.191 -15.644 -25.188 1.00 77.75 66 THR A CA 1
ATOM 531 C C . THR A 1 66 ? -1.191 -14.496 -25.364 1.00 77.75 66 THR A C 1
ATOM 533 O O . THR A 1 66 ? -0.010 -14.733 -25.619 1.00 77.75 66 THR A O 1
ATOM 536 N N . ALA A 1 67 ? -1.605 -13.244 -25.120 1.00 68.81 67 ALA A N 1
ATOM 537 C CA . ALA A 1 67 ? -0.673 -12.110 -25.239 1.00 68.81 67 ALA A CA 1
ATOM 538 C C . ALA A 1 67 ? 0.603 -12.237 -24.363 1.00 68.81 67 ALA A C 1
ATOM 540 O O . ALA A 1 67 ? 1.580 -11.544 -24.604 1.00 68.81 67 ALA A O 1
ATOM 541 N N . SER A 1 68 ? 0.624 -13.119 -23.348 1.00 62.72 68 SER A N 1
ATOM 542 C CA . SER A 1 68 ? 1.838 -13.381 -22.554 1.00 62.72 68 SER A CA 1
ATOM 543 C C . SER A 1 68 ? 2.844 -14.180 -23.367 1.00 62.72 68 SER A C 1
ATOM 545 O O . SER A 1 68 ? 3.984 -13.757 -23.526 1.00 62.72 68 SER A O 1
ATOM 547 N N . THR A 1 69 ? 2.393 -15.300 -23.932 1.00 77.19 69 THR A N 1
ATOM 548 C CA . THR A 1 69 ? 3.195 -16.144 -24.815 1.00 77.19 69 THR A CA 1
ATOM 549 C C . THR A 1 69 ? 3.614 -15.376 -26.067 1.00 77.19 69 THR A C 1
ATOM 551 O O . THR A 1 69 ? 4.771 -15.468 -26.471 1.00 77.19 69 THR A O 1
ATOM 554 N N . PHE A 1 70 ? 2.713 -14.559 -26.622 1.00 83.06 70 PHE A N 1
ATOM 555 C CA . PHE A 1 70 ? 3.005 -13.653 -27.731 1.00 83.06 70 PHE A CA 1
ATOM 556 C C . PHE A 1 70 ? 4.171 -12.721 -27.383 1.00 83.06 70 PHE A C 1
ATOM 558 O O . PHE A 1 70 ? 5.202 -12.726 -28.051 1.00 83.06 70 PHE A O 1
ATOM 565 N N . ASN A 1 71 ? 4.056 -11.973 -26.281 1.00 79.88 71 ASN A N 1
ATOM 566 C CA . ASN A 1 71 ? 5.065 -10.992 -25.891 1.00 79.88 71 ASN A CA 1
ATOM 567 C C . ASN A 1 71 ? 6.403 -11.654 -25.527 1.00 79.88 71 ASN A C 1
ATOM 569 O O . ASN A 1 71 ? 7.452 -11.111 -25.852 1.00 79.88 71 ASN A O 1
ATOM 573 N N . VAL A 1 72 ? 6.391 -12.846 -24.921 1.00 77.94 72 VAL A N 1
ATOM 574 C CA . VAL A 1 72 ? 7.611 -13.622 -24.637 1.00 77.94 72 VAL A CA 1
ATOM 575 C C . VAL A 1 72 ? 8.317 -14.058 -25.926 1.00 77.94 72 VAL A C 1
ATOM 577 O O . VAL A 1 72 ? 9.539 -13.941 -26.014 1.00 77.94 72 VAL A O 1
ATOM 580 N N . ARG A 1 73 ? 7.574 -14.493 -26.953 1.00 87.19 73 ARG A N 1
ATOM 581 C CA . ARG A 1 73 ? 8.143 -14.808 -28.276 1.00 87.19 73 ARG A CA 1
ATOM 582 C C . ARG A 1 73 ? 8.723 -13.561 -28.947 1.00 87.19 73 ARG A C 1
ATOM 584 O O . ARG A 1 73 ? 9.837 -13.621 -29.459 1.00 87.19 73 ARG A O 1
ATOM 591 N N . ILE A 1 74 ? 8.029 -12.426 -28.860 1.00 87.69 74 ILE A N 1
ATOM 592 C CA . ILE A 1 74 ? 8.525 -11.137 -29.360 1.00 87.69 74 ILE A CA 1
ATOM 593 C C . ILE A 1 74 ? 9.801 -10.692 -28.639 1.00 87.69 74 ILE A C 1
ATOM 595 O O . ILE A 1 74 ? 10.741 -10.264 -29.299 1.00 87.69 74 ILE A O 1
ATOM 599 N N . ILE A 1 75 ? 9.898 -10.839 -27.314 1.00 80.62 75 ILE A N 1
ATOM 600 C CA . ILE A 1 75 ? 11.129 -10.524 -26.564 1.00 80.62 75 ILE A CA 1
ATOM 601 C C . ILE A 1 75 ? 12.305 -11.362 -27.077 1.00 80.62 75 ILE A C 1
ATOM 603 O O . ILE A 1 75 ? 13.390 -10.824 -27.304 1.00 80.62 75 ILE A O 1
ATOM 607 N N . SER A 1 76 ? 12.092 -12.661 -27.304 1.00 86.81 76 SER A N 1
ATOM 608 C CA . SER A 1 76 ? 13.139 -13.542 -27.827 1.00 86.81 76 SER A CA 1
ATOM 609 C C . SER A 1 76 ? 13.586 -13.155 -29.237 1.00 86.81 76 SER A C 1
ATOM 611 O O . SER A 1 76 ? 14.787 -13.142 -29.493 1.00 86.81 76 SER A O 1
ATOM 613 N N . LEU A 1 77 ? 12.655 -12.770 -30.117 1.00 90.50 77 LEU A N 1
ATOM 614 C CA . LEU A 1 77 ? 12.977 -12.294 -31.467 1.00 90.50 77 LEU A CA 1
ATOM 615 C C . LEU A 1 77 ? 13.714 -10.952 -31.444 1.00 90.50 77 LEU A C 1
ATOM 617 O O . LEU A 1 77 ? 14.725 -10.794 -32.117 1.00 90.50 77 LEU A O 1
ATOM 621 N N . ARG A 1 78 ? 13.275 -9.999 -30.618 1.00 89.56 78 ARG A N 1
ATOM 622 C CA . ARG A 1 78 ? 13.942 -8.695 -30.473 1.00 89.56 78 ARG A CA 1
ATOM 623 C C . ARG A 1 78 ? 15.368 -8.825 -29.951 1.00 89.56 78 ARG A C 1
ATOM 625 O O . ARG A 1 78 ? 16.233 -8.072 -30.392 1.00 89.56 78 ARG A O 1
ATOM 632 N N . PHE A 1 79 ? 15.604 -9.752 -29.020 1.00 86.44 79 PHE A N 1
ATOM 633 C CA . PHE A 1 79 ? 16.951 -10.079 -28.558 1.00 86.44 79 PHE A CA 1
ATOM 634 C C . PHE A 1 79 ? 17.781 -10.665 -29.699 1.00 86.44 79 PHE A C 1
ATOM 636 O O . PHE A 1 79 ? 18.865 -10.174 -29.975 1.00 86.44 79 PHE A O 1
ATOM 643 N N . PHE A 1 80 ? 17.252 -11.674 -30.386 1.00 91.75 80 PHE A N 1
ATOM 644 C CA . PHE A 1 80 ? 17.958 -12.353 -31.465 1.00 91.75 80 PHE A CA 1
ATOM 645 C C . PHE A 1 80 ? 18.347 -11.412 -32.609 1.00 91.75 80 PHE A C 1
ATOM 647 O O . PHE A 1 80 ? 19.513 -11.359 -32.986 1.00 91.75 80 PHE A O 1
ATOM 654 N N . PHE A 1 81 ? 17.405 -10.620 -33.125 1.00 90.25 81 PHE A N 1
ATOM 655 C CA . PHE A 1 81 ? 17.712 -9.700 -34.215 1.00 90.25 81 PHE A CA 1
ATOM 656 C C . PHE A 1 81 ? 18.602 -8.552 -33.754 1.00 90.25 81 PHE A C 1
ATOM 658 O O . PHE A 1 81 ? 19.599 -8.280 -34.407 1.00 90.25 81 PHE A O 1
ATOM 665 N N . GLY A 1 82 ? 18.299 -7.920 -32.619 1.00 82.69 82 GLY A N 1
ATOM 666 C CA . GLY A 1 82 ? 19.054 -6.747 -32.183 1.00 82.69 82 GLY A CA 1
ATOM 667 C C . GLY A 1 82 ? 20.444 -7.054 -31.634 1.00 82.69 82 GLY A C 1
ATOM 668 O O . GLY A 1 82 ? 21.387 -6.314 -31.881 1.00 82.69 82 GLY A O 1
ATOM 669 N N . ILE A 1 83 ? 20.582 -8.143 -30.877 1.00 85.38 83 ILE A N 1
ATOM 670 C CA . ILE A 1 83 ? 21.845 -8.499 -30.223 1.00 85.38 83 ILE A CA 1
ATOM 671 C C . ILE A 1 83 ? 22.638 -9.472 -31.089 1.00 85.38 83 ILE A C 1
ATOM 673 O O . ILE A 1 83 ? 23.755 -9.159 -31.479 1.00 85.38 83 ILE A O 1
ATOM 677 N N . THR A 1 84 ? 22.051 -10.620 -31.427 1.00 87.12 84 THR A N 1
ATOM 678 C CA . THR A 1 84 ? 22.787 -11.701 -32.099 1.00 87.12 84 THR A CA 1
ATOM 679 C C . THR A 1 84 ? 23.020 -11.430 -33.581 1.00 87.12 84 THR A C 1
ATOM 681 O O . THR A 1 84 ? 24.089 -11.740 -34.100 1.00 87.12 84 THR A O 1
ATOM 684 N N . CYS A 1 85 ? 22.057 -10.814 -34.271 1.00 88.69 85 CYS A N 1
ATOM 685 C CA . CYS A 1 85 ? 22.194 -10.485 -35.693 1.00 88.69 85 CYS A CA 1
ATOM 686 C C . CYS A 1 85 ? 22.682 -9.050 -35.947 1.00 88.69 85 CYS A C 1
ATOM 688 O O . CYS A 1 85 ? 22.996 -8.727 -37.087 1.00 88.69 85 CYS A O 1
ATOM 690 N N . GLY A 1 86 ? 22.710 -8.180 -34.928 1.00 86.31 86 GLY A N 1
ATOM 691 C CA . GLY A 1 86 ? 23.047 -6.756 -35.081 1.00 86.31 86 GLY A CA 1
ATOM 692 C C . GLY A 1 86 ? 22.026 -5.933 -35.885 1.00 86.31 86 GLY A C 1
ATOM 693 O O . GLY A 1 86 ? 22.339 -4.841 -36.346 1.00 86.31 86 GLY A O 1
ATOM 694 N N . ARG A 1 87 ? 20.805 -6.449 -36.062 1.00 87.00 87 ARG A N 1
ATOM 695 C CA . ARG A 1 87 ? 19.705 -5.876 -36.854 1.00 87.00 87 ARG A CA 1
ATOM 696 C C . ARG A 1 87 ? 18.692 -5.162 -35.965 1.00 87.00 87 ARG A C 1
ATOM 698 O O . ARG A 1 87 ? 17.563 -5.622 -35.756 1.00 87.00 87 ARG A O 1
ATOM 705 N N . ASP A 1 88 ? 19.109 -4.049 -35.375 1.00 80.31 88 ASP A N 1
ATOM 706 C CA . ASP A 1 88 ? 18.280 -3.280 -34.442 1.00 80.31 88 ASP A CA 1
ATOM 707 C C . ASP A 1 88 ? 17.033 -2.670 -35.098 1.00 80.31 88 ASP A C 1
ATOM 709 O O . ASP A 1 88 ? 15.992 -2.528 -34.448 1.00 80.31 88 ASP A O 1
ATOM 713 N N . GLU A 1 89 ? 17.083 -2.411 -36.404 1.00 83.81 89 GLU A N 1
ATOM 714 C CA . GLU A 1 89 ? 15.970 -1.916 -37.208 1.00 83.81 89 GLU A CA 1
ATOM 715 C C . GLU A 1 89 ? 14.777 -2.876 -37.227 1.00 83.81 89 GLU A C 1
ATOM 717 O O . GLU A 1 89 ? 13.641 -2.434 -37.395 1.00 83.81 89 GLU A O 1
ATOM 722 N N . MET A 1 90 ? 14.993 -4.176 -37.002 1.00 81.44 90 MET A N 1
ATOM 723 C CA . MET A 1 90 ? 13.920 -5.177 -36.989 1.00 81.44 90 MET A CA 1
ATOM 724 C C . MET A 1 90 ? 12.946 -4.998 -35.826 1.00 81.44 90 MET A C 1
ATOM 726 O O . MET A 1 90 ? 11.776 -5.379 -35.903 1.00 81.44 90 MET A O 1
ATOM 730 N N . LYS A 1 91 ? 13.400 -4.352 -34.748 1.00 84.31 91 LYS A N 1
ATOM 731 C CA . LYS A 1 91 ? 12.598 -4.063 -33.555 1.00 84.31 91 LYS A CA 1
ATOM 732 C C . LYS A 1 91 ? 11.336 -3.256 -33.872 1.00 84.31 91 LYS A C 1
ATOM 734 O O . LYS A 1 91 ? 10.351 -3.414 -33.154 1.00 84.31 91 LYS A O 1
ATOM 739 N N . ARG A 1 92 ? 11.318 -2.419 -34.915 1.00 82.19 92 ARG A N 1
ATOM 740 C CA . ARG A 1 92 ? 10.138 -1.595 -35.252 1.00 82.19 92 ARG A CA 1
ATOM 741 C C . ARG A 1 92 ? 8.965 -2.399 -35.821 1.00 82.19 92 ARG A C 1
ATOM 743 O O . ARG A 1 92 ? 7.823 -1.969 -35.707 1.00 82.19 92 ARG A O 1
ATOM 750 N N . PHE A 1 93 ? 9.236 -3.578 -36.379 1.00 84.31 93 PHE A N 1
ATOM 751 C CA . PHE A 1 93 ? 8.221 -4.445 -36.987 1.00 84.31 93 PHE A CA 1
ATOM 752 C C . PHE A 1 93 ? 7.616 -5.448 -35.998 1.00 84.31 93 PHE A C 1
ATOM 754 O O . PHE A 1 93 ? 6.662 -6.148 -36.322 1.00 84.31 93 PHE A O 1
ATOM 761 N N . MET A 1 94 ? 8.150 -5.513 -34.778 1.00 86.25 94 MET A N 1
ATOM 762 C CA . MET A 1 94 ? 7.707 -6.419 -33.724 1.00 86.25 94 MET A CA 1
ATOM 763 C C . MET A 1 94 ? 6.882 -5.664 -32.684 1.00 86.25 94 MET A C 1
ATOM 765 O O . MET A 1 94 ? 7.433 -4.970 -31.825 1.00 86.25 94 MET A O 1
ATOM 769 N N . GLN A 1 95 ? 5.565 -5.822 -32.764 1.00 80.31 95 GLN A N 1
ATOM 770 C CA . GLN A 1 95 ? 4.591 -5.178 -31.896 1.00 80.31 95 GLN A CA 1
ATOM 771 C C . GLN A 1 95 ? 4.312 -6.034 -30.666 1.00 80.31 95 GLN A C 1
ATOM 773 O O . GLN A 1 95 ? 4.227 -7.256 -30.732 1.00 80.31 95 GLN A O 1
ATOM 778 N N . PHE A 1 96 ? 4.122 -5.388 -29.521 1.00 74.50 96 PHE A N 1
ATOM 779 C CA . PHE A 1 96 ? 3.620 -6.073 -28.336 1.00 74.50 96 PHE A CA 1
ATOM 780 C C . PHE A 1 96 ? 2.096 -6.087 -28.350 1.00 74.50 96 PHE A C 1
ATOM 782 O O . PHE A 1 96 ? 1.460 -5.052 -28.551 1.00 74.50 96 PHE A O 1
ATOM 789 N N . HIS A 1 97 ? 1.499 -7.242 -28.063 1.00 69.94 97 HIS A N 1
ATOM 790 C CA . HIS A 1 97 ? 0.058 -7.313 -27.873 1.00 69.94 97 HIS A CA 1
ATOM 791 C C . HIS A 1 97 ? -0.310 -6.743 -26.502 1.00 69.94 97 HIS A C 1
ATOM 793 O O . HIS A 1 97 ? 0.144 -7.217 -25.450 1.00 69.94 97 HIS A O 1
ATOM 799 N N . ARG A 1 98 ? -1.163 -5.715 -26.523 1.00 50.75 98 ARG A N 1
ATOM 800 C CA . ARG A 1 98 ? -1.829 -5.181 -25.335 1.00 50.75 98 ARG A CA 1
ATOM 801 C C . ARG A 1 98 ? -3.051 -6.043 -25.054 1.00 50.75 98 ARG A C 1
ATOM 803 O O . ARG A 1 98 ? -3.886 -6.259 -25.922 1.00 50.75 98 ARG A O 1
ATOM 810 N N . ASN A 1 99 ? -3.158 -6.546 -23.833 1.00 44.72 99 ASN A N 1
ATOM 811 C CA . ASN A 1 99 ? -4.369 -7.236 -23.402 1.00 44.72 99 ASN A CA 1
ATOM 812 C C . ASN A 1 99 ? -5.505 -6.193 -23.292 1.00 44.72 99 ASN A C 1
ATOM 814 O O . ASN A 1 99 ? -5.257 -5.134 -22.701 1.00 44.72 99 ASN A O 1
ATOM 818 N N . PRO A 1 100 ? -6.728 -6.465 -23.791 1.00 34.31 100 PRO A N 1
ATOM 819 C CA . PRO A 1 100 ? -7.892 -5.635 -23.493 1.00 34.31 100 PRO A CA 1
ATOM 820 C C . PRO A 1 100 ? -8.028 -5.502 -21.975 1.00 34.31 100 PRO A C 1
ATOM 822 O O . PRO A 1 100 ? -7.798 -6.475 -21.249 1.00 34.31 100 PRO A O 1
ATOM 825 N N . ARG A 1 101 ? -8.336 -4.294 -21.488 1.00 36.22 101 ARG A N 1
ATOM 826 C CA . ARG A 1 101 ? -8.409 -3.967 -20.057 1.00 36.22 101 ARG A CA 1
ATOM 827 C C . ARG A 1 101 ? -9.508 -4.783 -19.355 1.00 36.22 101 ARG A C 1
ATOM 829 O O . ARG A 1 101 ? -10.605 -4.302 -19.125 1.00 36.22 101 ARG A O 1
ATOM 836 N N . LYS A 1 102 ? -9.174 -6.003 -18.943 1.00 30.98 102 LYS A N 1
ATOM 837 C CA . LYS A 1 102 ? -9.621 -6.596 -17.681 1.00 30.98 102 LYS A CA 1
ATOM 838 C C . LYS A 1 102 ? -8.435 -6.462 -16.741 1.00 30.98 102 LYS A C 1
ATOM 840 O O . LYS A 1 102 ? -7.381 -7.003 -17.064 1.00 30.98 102 LYS A O 1
ATOM 845 N N . TRP A 1 103 ? -8.586 -5.674 -15.674 1.00 31.73 103 TRP A N 1
ATOM 846 C CA . TRP A 1 103 ? -7.610 -5.425 -14.602 1.00 31.73 103 TRP A CA 1
ATOM 847 C C . TRP A 1 103 ? -6.525 -6.513 -14.523 1.00 31.73 103 TRP A C 1
ATOM 849 O O . TRP A 1 103 ? -6.749 -7.623 -14.044 1.00 31.73 103 TRP A O 1
ATOM 859 N N . MET A 1 104 ? -5.363 -6.226 -15.120 1.00 27.67 104 MET A N 1
ATOM 860 C CA . MET A 1 104 ? -4.392 -7.243 -15.521 1.00 27.67 104 MET A CA 1
ATOM 861 C C . MET A 1 104 ? -3.176 -7.243 -14.593 1.00 27.67 104 MET A C 1
ATOM 863 O O . MET A 1 104 ? -2.189 -6.565 -14.854 1.00 27.67 104 MET A O 1
ATOM 867 N N . CYS A 1 105 ? -3.214 -8.093 -13.566 1.00 28.59 105 CYS A N 1
ATOM 868 C CA . CYS A 1 105 ? -2.062 -8.410 -12.711 1.00 28.59 105 CYS A CA 1
ATOM 869 C C . CYS A 1 105 ? -1.287 -9.675 -13.169 1.00 28.59 105 CYS A C 1
ATOM 871 O O . CYS A 1 105 ? -0.417 -10.167 -12.460 1.00 28.59 105 CYS A O 1
ATOM 873 N N . ARG A 1 106 ? -1.568 -10.260 -14.349 1.00 30.58 106 ARG A N 1
ATOM 874 C CA . ARG A 1 106 ? -1.114 -11.641 -14.655 1.00 30.58 106 ARG A CA 1
ATOM 875 C C . ARG A 1 106 ? -0.015 -11.854 -15.702 1.00 30.58 106 ARG A C 1
ATOM 877 O O . ARG A 1 106 ? 0.385 -12.997 -15.876 1.00 30.58 106 ARG A O 1
ATOM 884 N N . LYS A 1 107 ? 0.515 -10.834 -16.392 1.00 29.11 107 LYS A N 1
ATOM 885 C CA . LYS A 1 107 ? 1.469 -11.058 -17.516 1.00 29.11 107 LYS A CA 1
ATOM 886 C C . LYS A 1 107 ? 2.923 -10.613 -17.305 1.00 29.11 107 LYS A C 1
ATOM 888 O O . LYS A 1 107 ? 3.704 -10.709 -18.245 1.00 29.11 107 LYS A O 1
ATOM 893 N N . LEU A 1 108 ? 3.321 -10.216 -16.093 1.00 31.20 108 LEU A N 1
ATOM 894 C CA . LEU A 1 108 ? 4.728 -9.903 -15.776 1.00 31.20 108 LEU A CA 1
ATOM 895 C C . LEU A 1 108 ? 5.520 -11.075 -15.150 1.00 31.20 108 LEU A C 1
ATOM 897 O O . LEU A 1 108 ? 6.735 -10.959 -15.005 1.00 31.20 108 LEU A O 1
ATOM 901 N N . PHE A 1 109 ? 4.885 -12.204 -14.797 1.00 34.25 109 PHE A N 1
ATOM 902 C CA . PHE A 1 109 ? 5.522 -13.260 -13.989 1.00 34.25 109 PHE A CA 1
ATOM 903 C C . PHE A 1 109 ? 5.238 -14.666 -14.528 1.00 34.25 109 PHE A C 1
ATOM 905 O O . PHE A 1 109 ? 4.222 -15.275 -14.213 1.00 34.25 109 PHE A O 1
ATOM 912 N N . GLY A 1 110 ? 6.162 -15.201 -15.328 1.00 26.89 110 GLY A N 1
ATOM 913 C CA . GLY A 1 110 ? 6.231 -16.637 -15.590 1.00 26.89 110 GLY A CA 1
ATOM 914 C C . GLY A 1 110 ? 6.892 -17.353 -14.411 1.00 26.89 110 GLY A C 1
ATOM 915 O O . GLY A 1 110 ? 8.092 -17.188 -14.188 1.00 26.89 110 GLY A O 1
ATOM 916 N N . SER A 1 111 ? 6.124 -18.163 -13.682 1.00 28.91 111 SER A N 1
ATOM 917 C CA . SER A 1 111 ? 6.628 -19.075 -12.646 1.00 28.91 111 SER A CA 1
ATOM 918 C C . SER A 1 111 ? 7.693 -20.032 -13.210 1.00 28.91 111 SER A C 1
ATOM 920 O O . SER A 1 111 ? 7.564 -20.541 -14.330 1.00 28.91 111 SER A O 1
ATOM 922 N N . PRO A 1 112 ? 8.805 -20.275 -12.499 1.00 27.52 112 PRO A N 1
ATOM 923 C CA . PRO A 1 112 ? 9.288 -21.618 -12.234 1.00 27.52 112 PRO A CA 1
ATOM 924 C C . PRO A 1 112 ? 8.838 -22.030 -10.834 1.00 27.52 112 PRO A C 1
ATOM 926 O O . PRO A 1 112 ? 8.723 -21.188 -9.942 1.00 27.52 112 PRO A O 1
ATOM 929 N N . ALA A 1 113 ? 8.604 -23.325 -10.671 1.00 33.50 113 ALA A N 1
ATOM 930 C CA . ALA A 1 113 ? 8.392 -23.980 -9.393 1.00 33.50 113 ALA A CA 1
ATOM 931 C C . ALA A 1 113 ? 9.326 -23.426 -8.298 1.00 33.50 113 ALA A C 1
ATOM 933 O O . ALA A 1 113 ? 10.525 -23.268 -8.531 1.00 33.50 113 ALA A O 1
ATOM 934 N N . GLY A 1 114 ? 8.760 -23.123 -7.125 1.00 32.12 114 GLY A N 1
ATOM 935 C CA . GLY A 1 114 ? 9.522 -22.858 -5.900 1.00 32.12 114 GLY A CA 1
ATOM 936 C C . GLY A 1 114 ? 9.608 -21.412 -5.404 1.00 32.12 114 GLY A C 1
ATOM 937 O O . GLY A 1 114 ? 10.353 -21.163 -4.465 1.00 32.12 114 GLY A O 1
ATOM 938 N N . LEU A 1 115 ? 8.874 -20.451 -5.972 1.00 26.84 115 LEU A N 1
ATOM 939 C CA . LEU A 1 115 ? 8.793 -19.096 -5.413 1.00 26.84 115 LEU A CA 1
ATOM 940 C C . LEU A 1 115 ? 7.347 -18.619 -5.390 1.00 26.84 115 LEU A C 1
ATOM 942 O O . LEU A 1 115 ? 6.735 -18.438 -6.446 1.00 26.84 115 LEU A O 1
ATOM 946 N N . ASP A 1 116 ? 6.844 -18.408 -4.176 1.00 28.77 116 ASP A N 1
ATOM 947 C CA . ASP A 1 116 ? 5.558 -17.799 -3.872 1.00 28.77 116 ASP A CA 1
ATOM 948 C C . ASP A 1 116 ? 5.302 -16.597 -4.791 1.00 28.77 116 ASP A C 1
ATOM 950 O O . ASP A 1 116 ? 5.920 -15.530 -4.691 1.00 28.77 116 ASP A O 1
ATOM 954 N N . LEU A 1 117 ? 4.348 -16.774 -5.711 1.00 25.75 117 LEU A N 1
ATOM 955 C CA . LEU A 1 117 ? 3.584 -15.660 -6.265 1.00 25.75 117 LEU A CA 1
ATOM 956 C C . LEU A 1 117 ? 3.105 -14.794 -5.087 1.00 25.75 117 LEU A C 1
ATOM 958 O O . LEU A 1 117 ? 2.936 -15.329 -3.994 1.00 25.75 117 LEU A O 1
ATOM 962 N N . PRO A 1 118 ? 2.852 -13.483 -5.255 1.00 33.25 118 PRO A N 1
ATOM 963 C CA . PRO A 1 118 ? 2.201 -12.717 -4.207 1.00 33.25 118 PRO A CA 1
ATOM 964 C C . PRO A 1 118 ? 0.791 -13.284 -4.033 1.00 33.25 118 PRO A C 1
ATOM 966 O O . PRO A 1 118 ? -0.167 -12.874 -4.687 1.00 33.25 118 PRO A O 1
ATOM 969 N N . VAL A 1 119 ? 0.681 -14.268 -3.153 1.00 31.00 119 VAL A N 1
ATOM 970 C CA . VAL A 1 119 ? -0.512 -14.549 -2.396 1.00 31.00 119 VAL A CA 1
ATOM 971 C C . VAL A 1 119 ? -0.744 -13.216 -1.692 1.00 31.00 119 VAL A C 1
ATOM 973 O O . VAL A 1 119 ? 0.029 -12.818 -0.821 1.00 31.00 119 VAL A O 1
ATOM 976 N N . MET A 1 120 ? -1.745 -12.456 -2.143 1.00 32.69 120 MET A N 1
ATOM 977 C CA . MET A 1 120 ? -2.471 -11.570 -1.234 1.00 32.69 120 MET A CA 1
ATOM 978 C C . MET A 1 120 ? -2.567 -12.339 0.091 1.00 32.69 120 MET A C 1
ATOM 980 O O . MET A 1 120 ? -2.983 -13.499 -0.005 1.00 32.69 120 MET A O 1
ATOM 984 N N . PRO A 1 121 ? -2.105 -11.809 1.248 1.00 37.62 121 PRO A N 1
ATOM 985 C CA . PRO A 1 121 ? -2.102 -12.575 2.495 1.00 37.62 121 PRO A CA 1
ATOM 986 C C . PRO A 1 121 ? -3.445 -13.286 2.590 1.00 37.62 121 PRO A C 1
ATOM 988 O O . PRO A 1 121 ? -4.442 -12.655 2.262 1.00 37.62 121 PRO A O 1
ATOM 991 N N . VAL A 1 122 ? -3.471 -14.583 2.902 1.00 35.78 122 VAL A N 1
ATOM 992 C CA . VAL A 1 122 ? -4.578 -15.518 2.583 1.00 35.78 122 VAL A CA 1
ATOM 993 C C . VAL A 1 122 ? -5.997 -14.965 2.881 1.00 35.78 122 VAL A C 1
ATOM 995 O O . VAL A 1 122 ? -6.952 -15.329 2.208 1.00 35.78 122 VAL A O 1
ATOM 998 N N . GLY A 1 123 ? -6.147 -13.989 3.786 1.00 33.09 123 GLY A N 1
ATOM 999 C CA . GLY A 1 123 ? -7.374 -13.204 4.007 1.00 33.09 123 GLY A CA 1
ATOM 1000 C C . GLY A 1 123 ? -7.756 -12.095 2.996 1.00 33.09 123 GLY A C 1
ATOM 1001 O O . GLY A 1 123 ? -8.750 -11.417 3.228 1.00 33.09 123 GLY A O 1
ATOM 1002 N N . TRP A 1 124 ? -7.024 -11.866 1.900 1.00 38.34 124 TRP A N 1
ATOM 1003 C CA . TRP A 1 124 ? -7.235 -10.729 0.975 1.00 38.34 124 TRP A CA 1
ATOM 1004 C C . TRP A 1 124 ? -7.611 -11.136 -0.458 1.00 38.34 124 TRP A C 1
ATOM 1006 O O . TRP A 1 124 ? -7.778 -10.290 -1.336 1.00 38.34 124 TRP A O 1
ATOM 1016 N N . GLN A 1 125 ? -7.775 -12.433 -0.715 1.00 34.94 125 GLN A N 1
ATOM 1017 C CA . GLN A 1 125 ? -8.044 -12.978 -2.051 1.00 34.94 125 GLN A CA 1
ATOM 1018 C C . GLN A 1 125 ? -9.507 -12.807 -2.522 1.00 34.94 125 GLN A C 1
ATOM 1020 O O . GLN A 1 125 ? -9.808 -13.139 -3.665 1.00 34.94 125 GLN A O 1
ATOM 1025 N N . GLY A 1 126 ? -10.393 -12.237 -1.688 1.00 36.19 126 GLY A N 1
ATOM 1026 C CA . GLY A 1 126 ? -11.831 -12.060 -1.964 1.00 36.19 126 GLY A CA 1
ATOM 1027 C C . GLY A 1 126 ? -12.369 -10.616 -1.959 1.00 36.19 126 GLY A C 1
ATOM 1028 O O . GLY A 1 126 ? -13.580 -10.421 -1.993 1.00 36.19 126 GLY A O 1
ATOM 1029 N N . ILE A 1 127 ? -11.523 -9.579 -1.908 1.00 47.09 127 ILE A N 1
ATOM 1030 C CA . ILE A 1 127 ? -11.953 -8.196 -1.583 1.00 47.09 127 ILE A CA 1
ATOM 1031 C C . ILE A 1 127 ? -12.358 -7.380 -2.834 1.00 47.09 127 ILE A C 1
ATOM 1033 O O . ILE A 1 127 ? -11.860 -6.284 -3.080 1.00 47.09 127 ILE A O 1
ATOM 1037 N N . CYS A 1 128 ? -13.263 -7.906 -3.660 1.00 37.31 128 CYS A N 1
ATOM 1038 C CA . CYS A 1 128 ? -13.914 -7.134 -4.738 1.00 37.31 128 CYS A CA 1
ATOM 1039 C C . CYS A 1 128 ? -15.446 -7.055 -4.607 1.00 37.31 128 CYS A C 1
ATOM 1041 O O . CYS A 1 128 ? -16.096 -6.491 -5.483 1.00 37.31 128 CYS A O 1
ATOM 1043 N N . GLY A 1 129 ? -16.018 -7.572 -3.514 1.00 49.03 129 GLY A N 1
ATOM 1044 C CA . GLY A 1 129 ? -17.444 -7.446 -3.187 1.00 49.03 129 GLY A CA 1
ATOM 1045 C C . GLY A 1 129 ? -17.775 -6.233 -2.309 1.00 49.03 129 GLY A C 1
ATOM 1046 O O . GLY A 1 129 ? -16.888 -5.492 -1.872 1.00 49.03 129 GLY A O 1
ATOM 1047 N N . VAL A 1 130 ? -19.070 -6.031 -2.042 1.00 66.00 130 VAL A N 1
ATOM 1048 C CA . VAL A 1 130 ? -19.580 -5.126 -0.992 1.00 66.00 130 VAL A CA 1
ATOM 1049 C C . VAL A 1 130 ? -18.992 -5.559 0.362 1.00 66.00 130 VAL A C 1
ATOM 1051 O O . VAL A 1 130 ? -18.905 -6.757 0.621 1.00 66.00 130 VAL A O 1
ATOM 1054 N N . ILE A 1 131 ? -18.552 -4.627 1.222 1.00 77.75 131 ILE A N 1
ATOM 1055 C CA . ILE A 1 131 ? -18.070 -4.999 2.563 1.00 77.75 131 ILE A CA 1
ATOM 1056 C C . ILE A 1 131 ? -19.282 -5.452 3.369 1.00 77.75 131 ILE A C 1
ATOM 1058 O O . ILE A 1 131 ? -20.180 -4.660 3.657 1.00 77.75 131 ILE A O 1
ATOM 1062 N N . GLU A 1 132 ? -19.306 -6.729 3.739 1.00 80.25 132 GLU A N 1
ATOM 1063 C CA . GLU A 1 132 ? -20.397 -7.296 4.520 1.00 80.25 132 GLU A CA 1
ATOM 1064 C C . GLU A 1 132 ? -20.196 -7.072 6.024 1.00 80.25 132 GLU A C 1
ATOM 1066 O O . GLU A 1 132 ? -19.201 -7.488 6.626 1.00 80.25 132 GLU A O 1
ATOM 1071 N N . PHE A 1 133 ? -21.201 -6.463 6.653 1.00 83.62 133 PHE A N 1
ATOM 1072 C CA . PHE A 1 133 ? -21.259 -6.213 8.099 1.00 83.62 133 PHE A CA 1
ATOM 1073 C C . PHE A 1 133 ? -22.096 -7.263 8.851 1.00 83.62 133 PHE A C 1
ATOM 1075 O O . PHE A 1 133 ? -22.370 -7.105 10.041 1.00 83.62 133 PHE A O 1
ATOM 1082 N N . LYS A 1 134 ? -22.503 -8.348 8.175 1.00 74.94 134 LYS A N 1
ATOM 1083 C CA . LYS A 1 134 ? -23.282 -9.434 8.786 1.00 74.94 134 LYS A CA 1
ATOM 1084 C C . LYS A 1 134 ? -22.540 -10.041 9.984 1.00 74.94 134 LYS A C 1
ATOM 1086 O O . LYS A 1 134 ? -21.315 -10.185 9.967 1.00 74.94 134 LYS A O 1
ATOM 1091 N N . GLY A 1 135 ? -23.308 -10.379 11.022 1.00 72.81 135 GLY A N 1
ATOM 1092 C CA . GLY A 1 135 ? -22.810 -11.001 12.254 1.00 72.81 135 GLY A CA 1
ATOM 1093 C C . GLY A 1 135 ? -22.082 -10.056 13.214 1.00 72.81 135 GLY A C 1
ATOM 1094 O O . GLY A 1 135 ? -21.502 -10.521 14.187 1.00 72.81 135 GLY A O 1
ATOM 1095 N N . ALA A 1 136 ? -22.078 -8.741 12.961 1.00 75.00 136 ALA A N 1
ATOM 1096 C CA . ALA A 1 136 ? -21.414 -7.786 13.845 1.00 75.00 136 ALA A CA 1
ATOM 1097 C C . ALA A 1 136 ? -22.292 -7.284 15.001 1.00 75.00 136 ALA A C 1
ATOM 1099 O O . ALA A 1 136 ? -21.742 -6.636 15.876 1.00 75.00 136 ALA A O 1
ATOM 1100 N N . HIS A 1 137 ? -23.605 -7.559 15.012 1.00 82.38 137 HIS A N 1
ATOM 1101 C CA . HIS A 1 137 ? -24.582 -7.151 16.046 1.00 82.38 137 HIS A CA 1
ATOM 1102 C C . HIS A 1 137 ? -24.681 -5.639 16.345 1.00 82.38 137 HIS A C 1
ATOM 1104 O O . HIS A 1 137 ? -25.462 -5.241 17.201 1.00 82.38 137 HIS A O 1
ATOM 1110 N N . PHE A 1 138 ? -23.960 -4.792 15.606 1.00 87.31 138 PHE A N 1
ATOM 1111 C CA . PHE A 1 138 ? -23.994 -3.334 15.714 1.00 87.31 138 PHE A CA 1
ATOM 1112 C C . PHE A 1 138 ? -24.328 -2.694 14.359 1.00 87.31 138 PHE A C 1
ATOM 1114 O O . PHE A 1 138 ? -23.973 -3.254 13.312 1.00 87.31 138 PHE A O 1
ATOM 1121 N N . PRO A 1 139 ? -24.966 -1.507 14.344 1.00 88.31 139 PRO A N 1
ATOM 1122 C CA . PRO A 1 139 ? -25.189 -0.761 13.113 1.00 88.31 139 PRO A CA 1
ATOM 1123 C C . PRO A 1 139 ? -23.877 -0.465 12.378 1.00 88.31 139 PRO A C 1
ATOM 1125 O O . PRO A 1 139 ? -22.861 -0.126 12.989 1.00 88.31 139 PRO A O 1
ATOM 1128 N N . LYS A 1 140 ? -23.913 -0.519 11.040 1.00 91.25 140 LYS A N 1
ATOM 1129 C CA . LYS A 1 140 ? -22.756 -0.220 10.175 1.00 91.25 140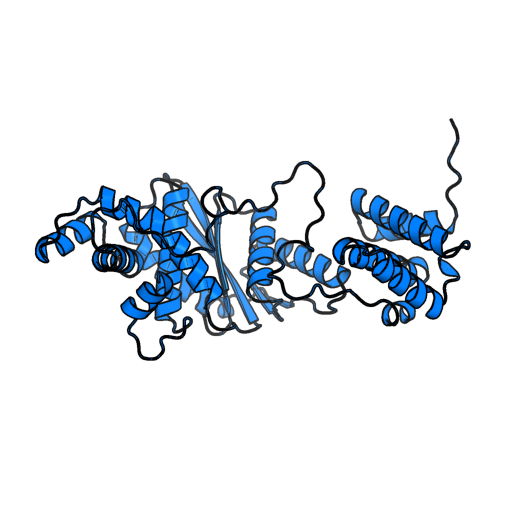 LYS A CA 1
ATOM 1130 C C . LYS A 1 140 ? -22.111 1.130 10.511 1.00 91.25 140 LYS A C 1
ATOM 1132 O O . LYS A 1 140 ? -20.888 1.232 10.525 1.00 91.25 140 LYS A O 1
ATOM 1137 N N . SER A 1 141 ? -22.919 2.152 10.786 1.00 89.44 141 SER A N 1
ATOM 1138 C CA . SER A 1 141 ? -22.446 3.495 11.138 1.00 89.44 141 SER A CA 1
ATOM 1139 C C . SER A 1 141 ? -21.589 3.500 12.407 1.00 89.44 141 SER A C 1
ATOM 1141 O O . SER A 1 141 ? -20.527 4.115 12.402 1.00 89.44 141 SER A O 1
ATOM 1143 N N . VAL A 1 142 ? -21.994 2.763 13.447 1.00 91.25 142 VAL A N 1
ATOM 1144 C CA . VAL A 1 142 ? -21.258 2.640 14.719 1.00 91.25 142 VAL A CA 1
ATOM 1145 C C . VAL A 1 142 ? -19.904 1.970 14.495 1.00 91.25 142 VAL A C 1
ATOM 1147 O O . VAL A 1 142 ? -18.872 2.503 14.901 1.00 91.25 142 VAL A O 1
ATOM 1150 N N . ILE A 1 143 ? -19.897 0.846 13.772 1.00 93.31 143 ILE A N 1
ATOM 1151 C CA . ILE A 1 143 ? -18.674 0.099 13.444 1.00 93.31 143 ILE A CA 1
ATOM 1152 C C . ILE A 1 143 ? -17.694 0.990 12.683 1.00 93.31 143 ILE A C 1
ATOM 1154 O O . ILE A 1 143 ? -16.517 1.073 13.029 1.00 93.31 143 ILE A O 1
ATOM 1158 N N . LEU A 1 144 ? -18.174 1.670 11.640 1.00 94.88 144 LEU A N 1
ATOM 1159 C CA . LEU A 1 144 ? -17.331 2.529 10.817 1.00 94.88 144 LEU A CA 1
ATOM 1160 C C . LEU A 1 144 ? -16.806 3.731 11.590 1.00 94.88 144 LEU A C 1
ATOM 1162 O O . LEU A 1 144 ? -15.659 4.112 11.373 1.00 94.88 144 LEU A O 1
ATOM 1166 N N . HIS A 1 145 ? -17.604 4.309 12.490 1.00 94.75 145 HIS A N 1
ATOM 1167 C CA . HIS A 1 145 ? -17.163 5.419 13.329 1.00 94.75 145 HIS A CA 1
ATOM 1168 C C . HIS A 1 145 ? -16.032 4.979 14.255 1.00 94.75 145 HIS A C 1
ATOM 1170 O O . HIS A 1 145 ? -14.975 5.603 14.263 1.00 94.75 145 HIS A O 1
ATOM 1176 N N . ALA A 1 146 ? -16.208 3.850 14.943 1.00 94.94 146 ALA A N 1
ATOM 1177 C CA . ALA A 1 146 ? -15.195 3.279 15.817 1.00 94.94 146 ALA A CA 1
ATOM 1178 C C . ALA A 1 146 ? -13.890 2.962 15.062 1.00 94.94 146 ALA A C 1
ATOM 1180 O O . ALA A 1 146 ? -12.808 3.400 15.455 1.00 94.94 146 ALA A O 1
ATOM 1181 N N . VAL A 1 147 ? -13.994 2.259 13.928 1.00 96.69 147 VAL A N 1
ATOM 1182 C CA . VAL A 1 147 ? -12.834 1.909 13.095 1.00 96.69 147 VAL A CA 1
ATOM 1183 C C . VAL A 1 147 ? -12.139 3.169 12.573 1.00 96.69 147 VAL A C 1
ATOM 1185 O O . VAL A 1 147 ? -10.920 3.271 12.667 1.00 96.69 147 VAL A O 1
ATOM 1188 N N . PHE A 1 148 ? -12.883 4.152 12.060 1.00 96.88 148 PHE A N 1
ATOM 1189 C CA . PHE A 1 148 ? -12.299 5.404 11.579 1.00 96.88 148 PHE A CA 1
ATOM 1190 C C . PHE A 1 148 ? -11.572 6.158 12.694 1.00 96.88 148 PHE A C 1
ATOM 1192 O O . PHE A 1 148 ? -10.438 6.589 12.489 1.00 96.88 148 PHE A O 1
ATOM 1199 N N . PHE A 1 149 ? -12.190 6.288 13.872 1.00 95.25 149 PHE A N 1
ATOM 1200 C CA . PHE A 1 149 ? -11.599 7.001 15.002 1.00 95.25 149 PHE A CA 1
ATOM 1201 C C . PHE A 1 149 ? -10.286 6.364 15.452 1.00 95.25 149 PHE A C 1
ATOM 1203 O O . PHE A 1 149 ? -9.284 7.072 15.562 1.00 95.25 149 PHE A O 1
ATOM 1210 N N . TYR A 1 150 ? -10.265 5.039 15.609 1.00 95.38 150 TYR A N 1
ATOM 1211 C CA . TYR A 1 150 ? -9.058 4.309 15.994 1.00 95.38 150 TYR A CA 1
ATOM 1212 C C . TYR A 1 150 ? -7.910 4.473 14.985 1.00 95.38 150 TYR A C 1
ATOM 1214 O O . TYR A 1 150 ? -6.749 4.614 15.354 1.00 95.38 150 TYR A O 1
ATOM 1222 N N . LEU A 1 151 ? -8.221 4.465 13.686 1.00 95.88 151 LEU A N 1
ATOM 1223 C CA . LEU A 1 151 ? -7.210 4.569 12.629 1.00 95.88 151 LEU A CA 1
ATOM 1224 C C . LEU A 1 151 ? -6.720 6.005 12.405 1.00 95.88 151 LEU A C 1
ATOM 1226 O O . LEU A 1 151 ? -5.618 6.221 11.897 1.00 95.88 151 LEU A O 1
ATOM 1230 N N . ARG A 1 152 ? -7.555 6.999 12.720 1.00 95.12 152 ARG A N 1
ATOM 1231 C CA . ARG A 1 152 ? -7.295 8.410 12.422 1.00 95.12 152 ARG A CA 1
ATOM 1232 C C . ARG A 1 152 ? -6.667 9.163 13.589 1.00 95.12 152 ARG A C 1
ATOM 1234 O O . ARG A 1 152 ? -5.927 10.126 13.339 1.00 95.12 152 ARG A O 1
ATOM 1241 N N . TYR A 1 153 ? -6.979 8.778 14.820 1.00 91.69 153 TYR A N 1
ATOM 1242 C CA . TYR A 1 153 ? -6.556 9.456 16.040 1.00 91.69 153 TYR A CA 1
ATOM 1243 C C . TYR A 1 153 ? -5.739 8.511 16.918 1.00 91.69 153 TYR A C 1
ATOM 1245 O O . TYR A 1 153 ? -5.892 7.297 16.862 1.00 91.69 153 TYR A O 1
ATOM 1253 N N . ALA A 1 154 ? 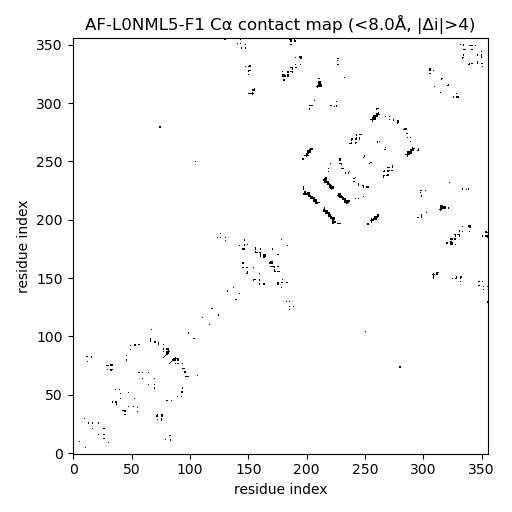-4.828 9.076 17.705 1.00 90.56 154 ALA A N 1
ATOM 1254 C CA . ALA A 1 154 ? -3.920 8.310 18.549 1.00 90.56 154 ALA A CA 1
ATOM 1255 C C . ALA A 1 154 ? -4.609 7.912 19.869 1.00 90.56 154 ALA A C 1
ATOM 1257 O O . ALA A 1 154 ? -4.228 8.397 20.928 1.00 90.56 154 ALA A O 1
ATOM 1258 N N . VAL A 1 155 ? -5.652 7.083 19.772 1.00 90.88 155 VAL A N 1
ATOM 1259 C CA . VAL A 1 155 ? -6.450 6.580 20.903 1.00 90.88 155 VAL A CA 1
ATOM 1260 C C . VAL A 1 155 ? -6.225 5.080 21.099 1.00 90.88 155 VAL A C 1
ATOM 1262 O O . VAL A 1 155 ? -5.993 4.343 20.135 1.00 90.88 155 VAL A O 1
ATOM 1265 N N . SER A 1 156 ? -6.280 4.611 22.343 1.00 90.38 156 SER A N 1
ATOM 1266 C CA . SER A 1 156 ? -6.251 3.184 22.660 1.00 90.38 156 SER A CA 1
ATOM 1267 C C . SER A 1 156 ? -7.621 2.533 22.407 1.00 90.38 156 SER A C 1
ATOM 1269 O O . SER A 1 156 ? -8.637 3.212 22.258 1.00 90.38 156 SER A O 1
ATOM 1271 N N . TYR A 1 157 ? -7.678 1.196 22.347 1.00 90.88 157 TYR A N 1
ATOM 1272 C CA . TYR A 1 157 ? -8.972 0.505 22.253 1.00 90.88 157 TYR A CA 1
ATOM 1273 C C . TYR A 1 157 ? -9.821 0.670 23.520 1.00 90.88 157 TYR A C 1
ATOM 1275 O O . TYR A 1 157 ? -11.039 0.623 23.408 1.00 90.88 157 TYR A O 1
ATOM 1283 N N . ARG A 1 158 ? -9.192 0.862 24.689 1.00 91.62 158 ARG A N 1
ATOM 1284 C CA . ARG A 1 158 ? -9.905 1.116 25.950 1.00 91.62 158 ARG A CA 1
ATOM 1285 C C . ARG A 1 158 ? -10.487 2.526 25.959 1.00 91.62 158 ARG A C 1
ATOM 1287 O O . ARG A 1 158 ? -11.667 2.679 26.225 1.00 91.62 158 ARG A O 1
ATOM 1294 N N . ASP A 1 159 ? -9.703 3.514 25.523 1.00 91.94 159 ASP A N 1
ATOM 1295 C CA . ASP A 1 159 ? -10.174 4.899 25.388 1.00 91.94 159 ASP A CA 1
ATOM 1296 C C . ASP A 1 159 ? -11.381 4.952 24.440 1.00 91.94 159 ASP A C 1
ATOM 1298 O O . ASP A 1 159 ? -12.362 5.637 24.695 1.00 91.94 159 ASP A O 1
ATOM 1302 N N . LEU A 1 160 ? -11.330 4.206 23.329 1.00 92.62 160 LEU A N 1
ATOM 1303 C CA . LEU A 1 160 ? -12.438 4.158 22.379 1.00 92.62 160 LEU A CA 1
ATOM 1304 C C . LEU A 1 160 ? -13.671 3.428 22.934 1.00 92.62 160 LEU A C 1
ATOM 1306 O O . LEU A 1 160 ? -14.788 3.814 22.602 1.00 92.62 160 LEU A O 1
ATOM 1310 N N . GLU A 1 161 ? -13.484 2.390 23.750 1.00 93.44 161 GLU A N 1
ATOM 1311 C CA . GLU A 1 161 ? -14.566 1.733 24.494 1.00 93.44 161 GLU A CA 1
ATOM 1312 C C . GLU A 1 161 ? -15.251 2.724 25.451 1.00 93.44 161 GLU A C 1
ATOM 1314 O O . GLU A 1 161 ? -16.474 2.852 25.407 1.00 93.44 161 GLU A O 1
ATOM 1319 N N . GLU A 1 162 ? -14.482 3.502 26.217 1.00 94.06 162 GLU A N 1
ATOM 1320 C CA . GLU A 1 162 ? -14.998 4.545 27.117 1.00 94.06 162 GLU A CA 1
ATOM 1321 C C . GLU A 1 162 ? -15.744 5.651 26.347 1.00 94.06 162 GLU A C 1
ATOM 1323 O O . GLU A 1 162 ? -16.900 5.944 26.650 1.00 94.06 162 GLU A O 1
ATOM 1328 N N . ILE A 1 163 ? -15.149 6.186 25.273 1.00 93.31 163 ILE A N 1
ATOM 1329 C CA . ILE A 1 163 ? -15.764 7.221 24.417 1.00 93.31 163 ILE A CA 1
ATOM 1330 C C . ILE A 1 163 ? -17.090 6.744 23.803 1.00 93.31 163 ILE A C 1
ATOM 1332 O O . ILE A 1 163 ? -18.018 7.532 23.600 1.00 93.31 163 ILE A O 1
ATOM 1336 N N . LEU A 1 164 ? -17.190 5.463 23.438 1.00 90.44 164 LEU A N 1
ATOM 1337 C CA . LEU A 1 164 ? -18.428 4.899 22.899 1.00 90.44 164 LEU A CA 1
ATOM 1338 C C . LEU A 1 164 ? -19.470 4.679 24.000 1.00 90.44 164 LEU A C 1
ATOM 1340 O O . LEU A 1 164 ? -20.648 4.960 23.763 1.00 90.44 164 LEU A O 1
ATOM 1344 N N . ALA A 1 165 ? -19.051 4.267 25.198 1.00 91.38 165 ALA A N 1
ATOM 1345 C CA . ALA A 1 165 ? -19.933 4.127 26.352 1.00 91.38 165 ALA A CA 1
ATOM 1346 C C . ALA A 1 165 ? -20.550 5.473 26.773 1.00 91.38 165 ALA A C 1
ATOM 1348 O O . ALA A 1 165 ? -21.760 5.536 26.989 1.00 91.38 165 ALA A O 1
ATOM 1349 N N . GLU A 1 166 ? -19.773 6.564 26.772 1.00 91.94 166 GLU A N 1
ATOM 1350 C CA . GLU A 1 166 ? -20.265 7.937 27.002 1.00 91.94 166 GLU A CA 1
ATOM 1351 C C . GLU A 1 166 ? -21.357 8.359 26.004 1.00 91.94 166 GLU A C 1
ATOM 1353 O O . GLU A 1 166 ? -22.199 9.207 26.298 1.00 91.94 166 GLU A O 1
ATOM 1358 N N . ARG A 1 167 ? -21.373 7.748 24.814 1.00 89.56 167 ARG A N 1
ATOM 1359 C CA . ARG A 1 167 ? -22.372 7.974 23.758 1.00 89.56 167 ARG A CA 1
ATOM 1360 C C . ARG A 1 167 ? -23.497 6.933 23.750 1.00 89.56 167 ARG A C 1
ATOM 1362 O O . ARG A 1 167 ? -24.257 6.873 22.785 1.00 89.56 167 ARG A O 1
ATOM 1369 N N . GLY A 1 168 ? -23.598 6.106 24.791 1.00 89.19 168 GLY A N 1
ATOM 1370 C CA . GLY A 1 168 ? -24.634 5.080 24.937 1.00 89.19 168 GLY A CA 1
ATOM 1371 C C . GLY A 1 168 ? -24.387 3.796 24.138 1.00 89.19 168 GLY A C 1
ATOM 1372 O O . GLY A 1 168 ? -25.314 3.012 23.943 1.00 89.19 168 GLY A O 1
ATOM 1373 N N . VAL A 1 169 ? -23.162 3.563 23.655 1.00 91.56 169 VAL A N 1
ATOM 1374 C CA . VAL A 1 169 ? -22.784 2.353 22.911 1.00 91.56 169 VAL A CA 1
ATOM 1375 C C . VAL A 1 169 ? -21.850 1.495 23.761 1.00 91.56 169 VAL A C 1
ATOM 1377 O O . VAL A 1 169 ? -20.647 1.729 23.819 1.00 91.56 169 VAL A O 1
ATOM 1380 N N . THR A 1 170 ? -22.392 0.451 24.384 1.00 91.56 170 THR A N 1
ATOM 1381 C CA . THR A 1 170 ? -21.601 -0.511 25.164 1.00 91.56 170 THR A CA 1
ATOM 1382 C C . THR A 1 170 ? -20.936 -1.531 24.241 1.00 91.56 170 THR A C 1
ATOM 1384 O O . THR A 1 170 ? -21.607 -2.387 23.664 1.00 91.56 170 THR A O 1
ATOM 1387 N N . VAL A 1 171 ? -19.613 -1.458 24.090 1.00 91.69 171 VAL A N 1
ATOM 1388 C CA . VAL A 1 171 ? -18.831 -2.396 23.275 1.00 91.69 171 VAL A CA 1
ATOM 1389 C C . VAL A 1 171 ? -17.455 -2.632 23.889 1.00 91.69 171 VAL A C 1
ATOM 1391 O O . VAL A 1 171 ? -16.725 -1.693 24.166 1.00 91.69 171 VAL A O 1
ATOM 1394 N N . ASP A 1 172 ? -17.081 -3.898 24.043 1.00 91.88 172 ASP A N 1
ATOM 1395 C CA . ASP A 1 172 ? -15.779 -4.280 24.595 1.00 91.88 172 ASP A CA 1
ATOM 1396 C C . ASP A 1 172 ? -14.618 -4.005 23.612 1.00 91.88 172 ASP A C 1
ATOM 1398 O O . ASP A 1 172 ? -14.726 -4.262 22.402 1.00 91.88 172 ASP A O 1
ATOM 1402 N N . HIS A 1 173 ? -13.470 -3.550 24.129 1.00 90.81 173 HIS A N 1
ATOM 1403 C CA . HIS A 1 173 ? -12.243 -3.281 23.368 1.00 90.81 173 HIS A CA 1
ATOM 1404 C C . HIS A 1 173 ? -11.776 -4.434 22.458 1.00 90.81 173 HIS A C 1
ATOM 1406 O O . HIS A 1 173 ? -11.226 -4.180 21.379 1.00 90.81 173 HIS A O 1
ATOM 1412 N N . ALA A 1 174 ? -11.992 -5.705 22.818 1.00 91.88 174 ALA A N 1
ATOM 1413 C CA . ALA A 1 174 ? -11.637 -6.826 21.948 1.00 91.88 174 ALA A CA 1
ATOM 1414 C C . ALA A 1 174 ? -12.559 -6.901 20.721 1.00 91.88 174 ALA A C 1
ATOM 1416 O O . ALA A 1 174 ? -12.126 -7.309 19.639 1.00 91.88 174 ALA A O 1
ATOM 1417 N N . THR A 1 175 ? -13.816 -6.469 20.846 1.00 93.38 175 THR A N 1
ATOM 1418 C CA . THR A 1 175 ? -14.741 -6.322 19.710 1.00 93.38 175 THR A CA 1
ATOM 1419 C C . THR A 1 175 ? -14.273 -5.225 18.759 1.00 93.38 175 THR A C 1
ATOM 1421 O O . THR A 1 175 ? -14.211 -5.458 17.549 1.00 93.38 175 THR A O 1
ATOM 1424 N N . LEU A 1 176 ? -13.845 -4.079 19.297 1.00 94.19 176 LEU A N 1
ATOM 1425 C CA . LEU A 1 176 ? -13.252 -2.989 18.515 1.00 94.19 176 LEU A CA 1
ATOM 1426 C C . LEU A 1 176 ? -12.007 -3.457 17.748 1.00 94.19 176 LEU A C 1
ATOM 1428 O O . LEU A 1 176 ? -11.873 -3.185 16.553 1.00 94.19 176 LEU A O 1
ATOM 1432 N N . ASN A 1 177 ? -11.138 -4.238 18.396 1.00 92.56 177 ASN A N 1
ATOM 1433 C CA . ASN A 1 177 ? -9.979 -4.838 17.740 1.00 92.56 177 ASN A CA 1
ATOM 1434 C C . ASN A 1 177 ? -10.379 -5.743 16.567 1.00 92.56 177 ASN A C 1
ATOM 1436 O O . ASN A 1 177 ? -9.839 -5.602 15.467 1.00 92.56 177 ASN A O 1
ATOM 1440 N N . ARG A 1 178 ? -11.363 -6.632 16.767 1.00 93.75 178 ARG A N 1
ATOM 1441 C CA . ARG A 1 178 ? -11.871 -7.509 15.698 1.00 93.75 178 ARG A CA 1
ATOM 1442 C C . ARG A 1 178 ? -12.417 -6.703 14.521 1.00 93.75 178 ARG A C 1
ATOM 1444 O O . ARG A 1 178 ? -12.172 -7.078 13.375 1.00 93.75 178 ARG A O 1
ATOM 1451 N N . TRP A 1 179 ? -13.116 -5.596 14.772 1.00 95.56 179 TRP A N 1
ATOM 1452 C CA . TRP A 1 179 ? -13.600 -4.714 13.708 1.00 95.56 179 TRP A CA 1
ATOM 1453 C C . TRP A 1 179 ? -12.462 -4.067 12.928 1.00 95.56 179 TRP A C 1
ATOM 1455 O O . TRP A 1 179 ? -12.482 -4.108 11.699 1.00 95.56 179 TRP A O 1
ATOM 1465 N N . VAL A 1 180 ? -11.448 -3.525 13.603 1.00 94.81 180 VAL A N 1
ATOM 1466 C CA . VAL A 1 180 ? -10.290 -2.926 12.925 1.00 94.81 180 VAL A CA 1
ATOM 1467 C C . VAL A 1 180 ? -9.571 -3.968 12.074 1.00 94.81 180 VAL A C 1
ATOM 1469 O O . VAL A 1 180 ? -9.386 -3.748 10.879 1.00 94.81 180 VAL A O 1
ATOM 1472 N N . VAL A 1 181 ? -9.245 -5.133 12.642 1.00 93.62 181 VAL A N 1
ATOM 1473 C CA . VAL A 1 181 ? -8.555 -6.210 11.914 1.00 93.62 181 VAL A CA 1
ATOM 1474 C C . VAL A 1 181 ? -9.369 -6.688 10.706 1.00 93.62 181 VAL A C 1
ATOM 1476 O O . VAL A 1 181 ? -8.791 -6.982 9.661 1.00 93.62 181 VAL A O 1
ATOM 1479 N N . LYS A 1 182 ? -10.702 -6.728 10.814 1.00 93.50 182 LYS A N 1
ATOM 1480 C CA . LYS A 1 182 ? -11.593 -7.168 9.732 1.00 93.50 182 LYS A CA 1
ATOM 1481 C C . LYS A 1 182 ? -11.787 -6.111 8.642 1.00 93.50 182 LYS A C 1
ATOM 1483 O O . LYS A 1 182 ? -11.716 -6.444 7.459 1.00 93.50 182 LYS A O 1
ATOM 1488 N N . PHE A 1 183 ? -12.092 -4.866 9.005 1.00 94.38 183 PHE A N 1
ATOM 1489 C CA . PHE A 1 183 ? -12.618 -3.864 8.069 1.00 94.38 183 PHE A CA 1
ATOM 1490 C C . PHE A 1 183 ? -11.559 -2.899 7.532 1.00 94.38 183 PHE A C 1
ATOM 1492 O O . PHE A 1 183 ? -11.622 -2.539 6.356 1.00 94.38 183 PHE A O 1
ATOM 1499 N N . ALA A 1 184 ? -10.569 -2.513 8.342 1.00 96.00 184 ALA A N 1
ATOM 1500 C CA . ALA A 1 184 ? -9.488 -1.618 7.924 1.00 96.00 184 ALA A CA 1
ATOM 1501 C C . ALA A 1 184 ? -8.792 -2.065 6.621 1.00 96.00 184 ALA A C 1
ATOM 1503 O O . ALA A 1 184 ? -8.696 -1.254 5.694 1.00 96.00 184 ALA A O 1
ATOM 1504 N N . PRO A 1 185 ? -8.373 -3.339 6.479 1.00 94.38 185 PRO A N 1
ATOM 1505 C CA . PRO A 1 185 ? -7.744 -3.805 5.251 1.00 94.38 185 PRO A CA 1
ATOM 1506 C C . PRO A 1 185 ? -8.650 -3.709 4.017 1.00 94.38 185 PRO A C 1
ATOM 1508 O O . PRO A 1 185 ? -8.218 -3.249 2.961 1.00 94.38 185 PRO A O 1
ATOM 1511 N N . GLN A 1 186 ? -9.932 -4.054 4.153 1.00 94.12 186 GLN A N 1
ATOM 1512 C CA . GLN A 1 186 ? -10.890 -3.979 3.047 1.00 94.12 186 GLN A CA 1
ATOM 1513 C C . GLN A 1 186 ? -11.097 -2.537 2.570 1.00 94.12 186 GLN A C 1
ATOM 1515 O O . GLN A 1 186 ? -11.092 -2.264 1.368 1.00 94.12 186 GLN A O 1
ATOM 1520 N N . ILE A 1 187 ? -11.206 -1.599 3.513 1.00 94.75 187 ILE A N 1
ATOM 1521 C CA . ILE A 1 187 ? -11.328 -0.168 3.220 1.00 94.75 187 ILE A CA 1
ATOM 1522 C C . ILE A 1 187 ? -10.057 0.353 2.544 1.00 94.75 187 ILE A C 1
ATOM 1524 O O . ILE A 1 187 ? -10.145 1.112 1.580 1.00 94.75 187 ILE A O 1
ATOM 1528 N N . ALA A 1 188 ? -8.879 -0.100 2.977 1.00 94.69 188 ALA A N 1
ATOM 1529 C CA . ALA A 1 188 ? -7.608 0.280 2.372 1.00 94.69 188 ALA A CA 1
ATOM 1530 C C . ALA A 1 188 ? -7.482 -0.165 0.905 1.00 94.69 188 ALA A C 1
ATOM 1532 O O . ALA A 1 188 ? -6.998 0.617 0.085 1.00 94.69 188 ALA A O 1
ATOM 1533 N N . VAL A 1 189 ? -7.967 -1.364 0.541 1.00 90.44 189 VAL A N 1
ATOM 1534 C CA . VAL A 1 189 ? -8.031 -1.795 -0.874 1.00 90.44 189 VAL A CA 1
ATOM 1535 C C . VAL A 1 189 ? -8.863 -0.815 -1.693 1.00 90.44 189 VAL A C 1
ATOM 1537 O O . VAL A 1 189 ? -8.440 -0.377 -2.764 1.00 90.44 189 VAL A O 1
ATOM 1540 N N . ARG A 1 190 ? -10.043 -0.442 -1.186 1.00 92.88 190 ARG A N 1
ATOM 1541 C CA . ARG A 1 190 ? -10.944 0.475 -1.893 1.00 92.88 190 ARG A CA 1
ATOM 1542 C C . ARG A 1 190 ? -10.360 1.878 -1.988 1.00 92.88 190 ARG A C 1
ATOM 1544 O O . ARG A 1 190 ? -10.494 2.515 -3.028 1.00 92.88 190 ARG A O 1
ATOM 1551 N N . ALA A 1 191 ? -9.677 2.334 -0.940 1.00 93.44 191 ALA A N 1
ATOM 1552 C CA . ALA A 1 191 ? -8.962 3.601 -0.938 1.00 93.44 191 ALA A CA 1
ATOM 1553 C C . ALA A 1 191 ? -7.878 3.613 -2.025 1.00 93.44 191 ALA A C 1
ATOM 1555 O O . ALA A 1 191 ? -7.839 4.527 -2.841 1.00 93.44 191 ALA A O 1
ATOM 1556 N N . GLN A 1 192 ? -7.064 2.554 -2.108 1.00 90.50 192 GLN A N 1
ATOM 1557 C CA . GLN A 1 192 ? -6.047 2.409 -3.155 1.00 90.50 192 GLN A CA 1
ATOM 1558 C C . GLN A 1 192 ? -6.646 2.390 -4.567 1.00 90.50 192 GLN A C 1
ATOM 1560 O O . GLN A 1 192 ? -6.047 2.938 -5.485 1.00 90.50 192 GLN A O 1
ATOM 1565 N N . ALA A 1 193 ? -7.826 1.792 -4.747 1.00 89.25 193 ALA A N 1
ATOM 1566 C CA . ALA A 1 193 ? -8.503 1.749 -6.042 1.00 89.25 193 ALA A CA 1
ATOM 1567 C C . ALA A 1 193 ? -9.143 3.089 -6.452 1.00 89.25 193 ALA A C 1
ATOM 1569 O O . ALA A 1 193 ? -9.247 3.367 -7.645 1.00 89.25 193 ALA A O 1
ATOM 1570 N N . LYS A 1 194 ? -9.594 3.904 -5.486 1.00 91.00 194 LYS A N 1
ATOM 1571 C CA . LYS A 1 194 ? -10.285 5.185 -5.730 1.00 91.00 194 LYS A CA 1
ATOM 1572 C C . LYS A 1 194 ? -9.388 6.422 -5.629 1.00 91.00 194 LYS A C 1
ATOM 1574 O O . LYS A 1 194 ? -9.864 7.527 -5.884 1.00 91.00 194 LYS A O 1
ATOM 1579 N N . LYS A 1 195 ? -8.131 6.271 -5.211 1.00 91.75 195 LYS A N 1
ATOM 1580 C CA . LYS A 1 195 ? -7.218 7.406 -5.059 1.00 91.75 195 LYS A CA 1
ATOM 1581 C C . LYS A 1 195 ? -6.949 8.094 -6.396 1.00 91.75 195 LYS A C 1
ATOM 1583 O O . LYS A 1 195 ? -6.924 7.458 -7.450 1.00 91.75 195 LYS A O 1
ATOM 1588 N N . GLN A 1 196 ? -6.706 9.395 -6.333 1.00 90.69 196 GLN A N 1
ATOM 1589 C CA . GLN A 1 196 ? -6.312 10.182 -7.492 1.00 90.69 196 GLN A CA 1
ATOM 1590 C C . GLN A 1 196 ? -4.928 9.756 -8.018 1.00 90.69 196 GLN A C 1
ATOM 1592 O O . GLN A 1 196 ? -4.097 9.265 -7.240 1.00 90.69 196 GLN A O 1
ATOM 1597 N N . PRO A 1 197 ? -4.666 9.943 -9.327 1.00 90.31 197 PRO A N 1
ATOM 1598 C CA . PRO A 1 197 ? -3.354 9.696 -9.910 1.00 90.31 197 PRO A CA 1
ATOM 1599 C C . PRO A 1 197 ? -2.243 10.460 -9.183 1.00 90.31 197 PRO A C 1
ATOM 1601 O O . PRO A 1 197 ? -2.420 11.601 -8.768 1.00 90.31 197 PRO A O 1
ATOM 1604 N N . THR A 1 198 ? -1.085 9.823 -9.064 1.00 92.69 198 THR A N 1
ATOM 1605 C CA . THR A 1 198 ? 0.107 10.365 -8.401 1.00 92.69 198 THR A CA 1
ATOM 1606 C C . THR A 1 198 ? 1.139 10.846 -9.417 1.00 92.69 198 THR A C 1
ATOM 1608 O O . THR A 1 198 ? 1.204 10.322 -10.533 1.00 92.69 198 THR A O 1
ATOM 1611 N N . ALA A 1 199 ? 2.005 11.778 -9.026 1.00 93.31 199 ALA A N 1
ATOM 1612 C CA . ALA A 1 199 ? 3.083 12.266 -9.881 1.00 93.31 199 ALA A CA 1
ATOM 1613 C C . ALA A 1 199 ? 4.120 11.172 -10.230 1.00 93.31 199 ALA A C 1
ATOM 1615 O O . ALA A 1 199 ? 4.306 10.187 -9.511 1.00 93.31 199 ALA A O 1
ATOM 1616 N N . SER A 1 200 ? 4.853 11.374 -11.332 1.00 90.81 200 SER A N 1
ATOM 1617 C CA . SER A 1 200 ? 5.875 10.449 -11.863 1.00 90.81 200 SER A CA 1
ATOM 1618 C C . SER A 1 200 ? 7.205 10.458 -11.093 1.00 90.81 200 SER A C 1
ATOM 1620 O O . SER A 1 200 ? 8.089 9.652 -11.387 1.00 90.81 200 SER A O 1
ATOM 1622 N N . SER A 1 201 ? 7.374 11.371 -10.133 1.00 93.50 201 SER A N 1
ATOM 1623 C CA . SER A 1 201 ? 8.584 11.524 -9.319 1.00 93.50 201 SER A CA 1
ATOM 1624 C C . SER A 1 201 ? 8.313 11.045 -7.902 1.00 93.50 201 SER A C 1
ATOM 1626 O O . SER A 1 201 ? 7.505 11.638 -7.187 1.00 93.50 201 SER A O 1
ATOM 1628 N N . TRP A 1 202 ? 8.955 9.949 -7.512 1.00 94.25 202 TRP A N 1
ATOM 1629 C CA . TRP A 1 202 ? 8.673 9.232 -6.271 1.00 94.25 202 TRP A CA 1
ATOM 1630 C C . TRP A 1 202 ? 9.789 9.420 -5.248 1.00 94.25 202 TRP A C 1
ATOM 1632 O O . TRP A 1 202 ? 10.950 9.629 -5.600 1.00 94.25 202 TRP A O 1
ATOM 1642 N N . ARG A 1 203 ? 9.438 9.298 -3.972 1.00 92.62 203 ARG A N 1
ATOM 1643 C CA . ARG A 1 203 ? 10.346 9.117 -2.837 1.00 92.62 203 ARG A CA 1
ATOM 1644 C C . ARG A 1 203 ? 9.985 7.810 -2.161 1.00 92.62 203 ARG A C 1
ATOM 1646 O O . ARG A 1 203 ? 8.802 7.503 -2.015 1.00 92.62 203 ARG A O 1
ATOM 1653 N N . MET A 1 204 ? 10.991 7.048 -1.770 1.00 91.00 204 MET A N 1
ATOM 1654 C CA . MET A 1 204 ? 10.801 5.747 -1.156 1.00 91.00 204 MET A CA 1
ATOM 1655 C C . MET A 1 204 ? 11.818 5.523 -0.041 1.00 91.00 204 MET A C 1
ATOM 1657 O O . MET A 1 204 ? 13.005 5.801 -0.209 1.00 91.00 204 MET A O 1
ATOM 1661 N N . ASP A 1 205 ? 11.329 5.023 1.089 1.00 88.50 205 ASP A N 1
ATOM 1662 C CA . ASP A 1 205 ? 12.141 4.705 2.261 1.00 88.50 205 ASP A CA 1
ATOM 1663 C C . ASP A 1 205 ? 11.460 3.626 3.117 1.00 88.50 205 ASP A C 1
ATOM 1665 O O . ASP A 1 205 ? 10.293 3.269 2.908 1.00 88.50 205 ASP A O 1
ATOM 1669 N N . GLU A 1 206 ? 12.195 3.123 4.105 1.00 89.69 206 GLU A N 1
ATOM 1670 C CA . GLU A 1 206 ? 11.673 2.261 5.156 1.00 89.69 206 GLU A CA 1
ATOM 1671 C C . GLU A 1 206 ? 11.614 2.989 6.497 1.00 89.69 206 GLU A C 1
ATOM 1673 O O . GLU A 1 206 ? 12.536 3.696 6.895 1.00 89.69 206 GLU A O 1
ATOM 1678 N N . THR A 1 207 ? 10.570 2.715 7.277 1.00 91.19 207 THR A N 1
ATOM 1679 C CA . THR A 1 207 ? 10.536 3.087 8.692 1.00 91.19 207 THR A CA 1
ATOM 1680 C C . THR A 1 207 ? 10.313 1.884 9.592 1.00 91.19 207 THR A C 1
ATOM 1682 O O . THR A 1 207 ? 9.821 0.845 9.161 1.00 91.19 207 THR A O 1
ATOM 1685 N N . TYR A 1 208 ? 10.690 2.013 10.859 1.00 92.00 208 TYR A N 1
ATOM 1686 C CA . TYR A 1 208 ? 10.645 0.912 11.814 1.00 92.00 208 TYR A CA 1
ATOM 1687 C C . TYR A 1 208 ? 9.333 0.901 12.595 1.00 92.00 208 TYR A C 1
ATOM 1689 O O . TYR A 1 208 ? 8.945 1.915 13.177 1.00 92.00 208 TYR A O 1
ATOM 1697 N N . ILE A 1 209 ? 8.689 -0.265 12.658 1.00 92.62 209 ILE A N 1
ATOM 1698 C CA . ILE A 1 209 ? 7.506 -0.520 13.490 1.00 92.62 209 ILE A CA 1
ATOM 1699 C C . ILE A 1 209 ? 7.767 -1.743 14.369 1.00 92.62 209 ILE A C 1
ATOM 1701 O O . ILE A 1 209 ? 8.287 -2.756 13.901 1.00 92.62 209 ILE A O 1
ATOM 1705 N N . LYS A 1 210 ? 7.412 -1.667 15.654 1.00 92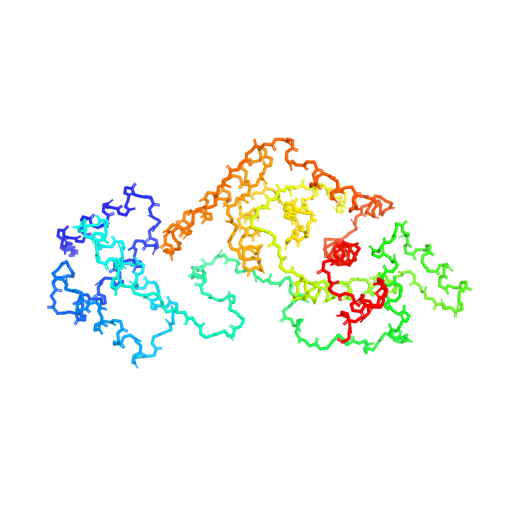.81 210 LYS A N 1
ATOM 1706 C CA . LYS A 1 210 ? 7.616 -2.770 16.600 1.00 92.81 210 LYS A CA 1
ATOM 1707 C C . LYS A 1 210 ? 6.429 -3.738 16.560 1.00 92.81 210 LYS A C 1
ATOM 1709 O O . LYS A 1 210 ? 5.290 -3.333 16.790 1.00 92.81 210 LYS A O 1
ATOM 1714 N N . VAL A 1 211 ? 6.697 -5.016 16.300 1.00 93.75 211 VAL A N 1
ATOM 1715 C CA . VAL A 1 211 ? 5.713 -6.109 16.260 1.00 93.75 211 VAL A CA 1
ATOM 1716 C C . VAL A 1 211 ? 6.261 -7.287 17.063 1.00 93.75 211 VAL A C 1
ATOM 1718 O O . VAL A 1 211 ? 7.387 -7.721 16.839 1.00 93.75 211 VAL A O 1
ATOM 1721 N N . LYS A 1 212 ? 5.495 -7.802 18.031 1.00 92.44 212 LYS A N 1
ATOM 1722 C CA . LYS A 1 212 ? 5.910 -8.874 18.959 1.00 92.44 212 LYS A CA 1
ATOM 1723 C C . LYS A 1 212 ? 7.273 -8.607 19.612 1.00 92.44 212 LYS A C 1
ATOM 1725 O O . LYS A 1 212 ? 8.112 -9.492 19.729 1.00 92.44 212 LYS A O 1
ATOM 1730 N N . GLY A 1 213 ? 7.521 -7.353 19.988 1.00 90.19 213 GLY A N 1
ATOM 1731 C CA . GLY A 1 213 ? 8.789 -6.936 20.589 1.00 90.19 213 GLY A CA 1
ATOM 1732 C C . GLY A 1 213 ? 9.961 -6.780 19.610 1.00 90.19 213 GLY A C 1
ATOM 1733 O O . GLY A 1 213 ? 10.993 -6.253 20.014 1.00 90.19 213 GLY A O 1
ATOM 1734 N N . ARG A 1 214 ? 9.807 -7.156 18.334 1.00 93.38 214 ARG A N 1
ATOM 1735 C CA . ARG A 1 214 ? 10.847 -7.083 17.299 1.00 93.38 214 ARG A CA 1
ATOM 1736 C C . ARG A 1 214 ? 10.621 -5.897 16.368 1.00 93.38 214 ARG A C 1
ATOM 1738 O O . ARG A 1 214 ? 9.481 -5.532 16.083 1.00 93.38 214 ARG A O 1
ATOM 1745 N N . TRP A 1 215 ? 11.704 -5.295 15.890 1.00 94.50 215 TRP A N 1
ATOM 1746 C CA . TRP A 1 215 ? 11.624 -4.259 14.865 1.00 94.50 215 TRP A CA 1
ATOM 1747 C C . TRP A 1 215 ? 11.339 -4.884 13.500 1.00 94.50 215 TRP A C 1
ATOM 1749 O O . TRP A 1 215 ? 12.000 -5.830 13.088 1.00 94.50 215 TRP A O 1
ATOM 1759 N N . THR A 1 216 ? 10.339 -4.337 12.820 1.00 94.69 216 THR A N 1
ATOM 1760 C CA . THR A 1 216 ? 9.931 -4.684 11.455 1.00 94.69 216 THR A CA 1
ATOM 1761 C C . THR A 1 216 ? 10.022 -3.446 10.569 1.00 94.69 216 THR A C 1
ATOM 1763 O O . THR A 1 216 ? 10.121 -2.322 11.069 1.00 94.69 216 THR A O 1
ATOM 1766 N N . TYR A 1 217 ? 9.997 -3.650 9.257 1.00 93.94 217 TYR A N 1
ATOM 1767 C CA . TYR A 1 217 ? 10.226 -2.626 8.246 1.00 93.94 217 TYR A CA 1
ATOM 1768 C C . TYR A 1 217 ? 8.918 -2.299 7.532 1.00 93.94 217 TYR A C 1
ATOM 1770 O O . TYR A 1 217 ? 8.328 -3.150 6.867 1.00 93.94 217 TYR A O 1
ATOM 1778 N N . LEU A 1 218 ? 8.468 -1.057 7.658 1.00 94.25 218 LEU A N 1
ATOM 1779 C CA . LEU A 1 218 ? 7.374 -0.497 6.883 1.00 94.25 218 LEU A CA 1
ATOM 1780 C C . LEU A 1 218 ? 7.964 0.250 5.686 1.00 94.25 218 LEU A C 1
ATOM 1782 O O . LEU A 1 218 ? 8.418 1.385 5.814 1.00 94.25 218 LEU A O 1
ATOM 1786 N N . TYR A 1 219 ? 7.955 -0.411 4.534 1.00 93.81 219 TYR A N 1
ATOM 1787 C CA . TYR A 1 219 ? 8.285 0.179 3.242 1.00 93.81 219 TYR A CA 1
ATOM 1788 C C . TYR A 1 219 ? 7.197 1.170 2.855 1.00 93.81 219 TYR A C 1
ATOM 1790 O O . TYR A 1 219 ? 6.013 0.841 2.954 1.00 93.81 219 TYR A O 1
ATOM 1798 N N . ARG A 1 220 ? 7.577 2.359 2.393 1.00 93.31 220 ARG A N 1
ATOM 1799 C CA . ARG A 1 220 ? 6.635 3.397 1.962 1.00 93.31 220 ARG A CA 1
ATOM 1800 C C . ARG A 1 220 ? 7.138 4.090 0.714 1.00 93.31 220 ARG A C 1
ATOM 1802 O O . ARG A 1 220 ? 8.335 4.306 0.548 1.00 93.31 220 ARG A O 1
ATOM 1809 N N . ALA A 1 221 ? 6.200 4.476 -0.137 1.00 93.69 221 ALA A N 1
ATOM 1810 C CA . ALA A 1 221 ? 6.460 5.333 -1.273 1.00 93.69 221 ALA A CA 1
ATOM 1811 C C . ALA A 1 221 ? 5.415 6.447 -1.324 1.00 93.69 221 ALA A C 1
ATOM 1813 O O . ALA A 1 221 ? 4.212 6.193 -1.217 1.00 93.69 221 ALA A O 1
ATOM 1814 N N . VAL A 1 222 ? 5.888 7.671 -1.528 1.00 94.75 222 VAL A N 1
ATOM 1815 C CA . VAL A 1 222 ? 5.061 8.851 -1.792 1.00 94.75 222 VAL A CA 1
ATOM 1816 C C . VAL A 1 222 ? 5.560 9.553 -3.044 1.00 94.75 222 VAL A C 1
ATOM 1818 O O . VAL A 1 222 ? 6.724 9.406 -3.422 1.00 94.75 222 VAL A O 1
ATOM 1821 N N . ASP A 1 223 ? 4.700 10.301 -3.717 1.00 93.94 223 ASP A N 1
ATOM 1822 C CA . ASP A 1 223 ? 5.137 11.131 -4.833 1.00 93.94 223 ASP A CA 1
ATOM 1823 C C . ASP A 1 223 ? 5.772 12.452 -4.356 1.00 93.94 223 ASP A C 1
ATOM 1825 O O . ASP A 1 223 ? 5.983 12.692 -3.162 1.00 93.94 223 ASP A O 1
ATOM 1829 N N . ARG A 1 224 ? 6.143 13.314 -5.305 1.00 92.12 224 ARG A N 1
ATOM 1830 C CA . ARG A 1 224 ? 6.758 14.618 -5.022 1.00 92.12 224 ARG A CA 1
ATOM 1831 C C . ARG A 1 224 ? 5.858 15.593 -4.270 1.00 92.12 224 ARG A C 1
ATOM 1833 O O . ARG A 1 224 ? 6.399 16.512 -3.669 1.00 92.12 224 ARG A O 1
ATOM 1840 N N . ASP A 1 225 ? 4.550 15.381 -4.319 1.00 92.12 225 ASP A N 1
ATOM 1841 C CA . ASP A 1 225 ? 3.531 16.217 -3.695 1.00 92.12 225 ASP A CA 1
ATOM 1842 C C . ASP A 1 225 ? 3.084 15.602 -2.348 1.00 92.12 225 ASP A C 1
ATOM 1844 O O . ASP A 1 225 ? 2.201 16.116 -1.664 1.00 92.12 225 ASP A O 1
ATOM 1848 N N . GLY A 1 226 ? 3.728 14.501 -1.934 1.00 91.88 226 GLY A N 1
ATOM 1849 C CA . GLY A 1 226 ? 3.467 13.798 -0.683 1.00 91.88 226 GLY A CA 1
ATOM 1850 C C . GLY A 1 226 ? 2.276 12.843 -0.746 1.00 91.88 226 GLY A C 1
ATOM 1851 O O . GLY A 1 226 ? 1.880 12.317 0.295 1.00 91.88 226 GLY A O 1
ATOM 1852 N N . GLN A 1 227 ? 1.706 12.580 -1.925 1.00 94.62 227 GLN A N 1
ATOM 1853 C CA . GLN A 1 227 ? 0.584 11.653 -2.081 1.00 94.62 227 GLN A CA 1
ATOM 1854 C C . GLN A 1 227 ? 1.050 10.200 -1.975 1.00 94.62 227 GLN A C 1
ATOM 1856 O O . GLN A 1 227 ? 2.123 9.835 -2.458 1.00 94.62 227 GLN A O 1
ATOM 1861 N N . THR A 1 228 ? 0.258 9.351 -1.320 1.00 94.56 228 THR A N 1
ATOM 1862 C CA . THR A 1 228 ? 0.655 7.970 -1.016 1.00 94.56 228 THR A CA 1
ATOM 1863 C C . THR A 1 228 ? 0.592 7.090 -2.271 1.00 94.56 228 THR A C 1
ATOM 1865 O O . THR A 1 228 ? -0.459 6.925 -2.902 1.00 94.56 228 THR A O 1
ATOM 1868 N N . LEU A 1 229 ? 1.718 6.463 -2.622 1.00 93.94 229 LEU A N 1
ATOM 1869 C CA . LEU A 1 229 ? 1.817 5.520 -3.741 1.00 93.94 229 LEU A CA 1
ATOM 1870 C C . LEU A 1 229 ? 1.506 4.095 -3.293 1.00 93.94 229 LEU A C 1
ATOM 1872 O O . LEU A 1 229 ? 0.630 3.444 -3.859 1.00 93.94 229 LEU A O 1
ATOM 1876 N N . ASP A 1 230 ? 2.240 3.599 -2.301 1.00 94.00 230 ASP A N 1
ATOM 1877 C CA . ASP A 1 230 ? 2.103 2.242 -1.772 1.00 94.00 230 ASP A CA 1
ATOM 1878 C C . ASP A 1 230 ? 2.838 2.127 -0.420 1.00 94.00 230 ASP A C 1
ATOM 1880 O O . ASP A 1 230 ? 3.723 2.929 -0.115 1.00 94.00 230 ASP A O 1
ATOM 1884 N N . PHE A 1 231 ? 2.494 1.120 0.385 1.00 94.94 231 PHE A N 1
ATOM 1885 C CA . PHE A 1 231 ? 3.128 0.820 1.673 1.00 94.94 231 PHE A CA 1
ATOM 1886 C C . PHE A 1 231 ? 3.109 -0.685 1.982 1.00 94.94 231 PHE A C 1
ATOM 1888 O O . PHE A 1 231 ? 2.113 -1.362 1.740 1.00 94.94 231 PHE A O 1
ATOM 1895 N N . MET A 1 232 ? 4.176 -1.253 2.541 1.00 94.44 232 MET A N 1
ATOM 1896 C CA . MET A 1 232 ? 4.256 -2.688 2.845 1.00 94.44 232 MET A CA 1
ATOM 1897 C C . MET A 1 232 ? 4.987 -2.946 4.155 1.00 94.44 232 MET A C 1
ATOM 1899 O O . MET A 1 232 ? 6.142 -2.554 4.303 1.00 94.44 232 MET A O 1
ATOM 1903 N N . LEU A 1 233 ? 4.348 -3.668 5.073 1.00 95.06 233 LEU A N 1
ATOM 1904 C CA . LEU A 1 233 ? 5.015 -4.175 6.266 1.00 95.06 233 LEU A CA 1
ATOM 1905 C C . LEU A 1 233 ? 5.799 -5.452 5.928 1.00 95.06 233 LEU A C 1
ATOM 1907 O O . LEU A 1 233 ? 5.330 -6.306 5.177 1.00 95.06 233 LEU A O 1
ATOM 1911 N N . SER A 1 234 ? 7.001 -5.589 6.477 1.00 94.25 234 SER A N 1
ATOM 1912 C CA . SER A 1 234 ? 7.863 -6.753 6.287 1.00 94.25 234 SER A CA 1
ATOM 1913 C C . SER A 1 234 ? 8.693 -7.020 7.535 1.00 94.25 234 SER A C 1
ATOM 1915 O O . SER A 1 234 ? 9.245 -6.103 8.135 1.00 94.25 234 SER A O 1
ATOM 1917 N N . GLU A 1 235 ? 8.853 -8.288 7.901 1.00 92.69 235 GLU A N 1
ATOM 1918 C CA . GLU A 1 235 ? 9.784 -8.692 8.964 1.00 92.69 235 GLU A CA 1
ATOM 1919 C C . GLU A 1 235 ? 11.253 -8.618 8.517 1.00 92.69 235 GLU A C 1
ATOM 1921 O O . GLU A 1 235 ? 12.153 -8.583 9.351 1.00 92.69 235 GLU A O 1
ATOM 1926 N N . ARG A 1 236 ? 11.509 -8.585 7.202 1.00 88.94 236 ARG A N 1
ATOM 1927 C CA . ARG A 1 236 ? 12.854 -8.608 6.609 1.00 88.94 236 ARG A CA 1
ATOM 1928 C C . ARG A 1 236 ? 13.140 -7.348 5.802 1.00 88.94 236 ARG A C 1
ATOM 1930 O O . ARG A 1 236 ? 12.231 -6.810 5.162 1.00 88.94 236 ARG A O 1
ATOM 1937 N N . ARG A 1 237 ? 14.416 -6.953 5.775 1.00 87.25 237 ARG A N 1
ATOM 1938 C CA . ARG A 1 237 ? 14.960 -5.893 4.917 1.00 87.25 237 ARG A CA 1
ATOM 1939 C C . ARG A 1 237 ? 15.950 -6.481 3.918 1.00 87.25 237 ARG A C 1
ATOM 1941 O O . ARG A 1 237 ? 17.156 -6.463 4.143 1.00 87.25 237 ARG A O 1
ATOM 1948 N N . ASP A 1 238 ? 15.425 -7.028 2.829 1.00 85.19 238 ASP A N 1
ATOM 1949 C CA . ASP A 1 238 ? 16.224 -7.660 1.780 1.00 85.19 238 ASP A CA 1
ATOM 1950 C C . ASP A 1 238 ? 15.779 -7.230 0.371 1.00 85.19 238 ASP A C 1
ATOM 1952 O O . ASP A 1 238 ? 14.753 -6.569 0.168 1.00 85.19 238 ASP A O 1
ATOM 1956 N N . LEU A 1 239 ? 16.584 -7.606 -0.624 1.00 83.81 239 LEU A N 1
ATOM 1957 C CA . LEU A 1 239 ? 16.338 -7.303 -2.032 1.00 83.81 239 LEU A CA 1
ATOM 1958 C C . LEU A 1 239 ? 15.016 -7.895 -2.546 1.00 83.81 239 LEU A C 1
ATOM 1960 O O . LEU A 1 239 ? 14.354 -7.288 -3.391 1.00 83.81 239 LEU A O 1
ATOM 1964 N N . ALA A 1 240 ? 14.616 -9.076 -2.071 1.00 85.81 240 ALA A N 1
ATOM 1965 C CA . ALA A 1 240 ? 13.395 -9.729 -2.532 1.00 85.81 240 ALA A CA 1
ATOM 1966 C C . ALA A 1 240 ? 12.156 -8.939 -2.089 1.00 85.81 240 ALA A C 1
ATOM 1968 O O . ALA A 1 240 ? 11.243 -8.717 -2.892 1.00 85.81 240 ALA A O 1
ATOM 1969 N N . VAL A 1 241 ? 12.161 -8.453 -0.847 1.00 86.50 241 VAL A N 1
ATOM 1970 C CA . VAL A 1 241 ? 11.128 -7.577 -0.290 1.00 86.50 241 VAL A CA 1
ATOM 1971 C C . VAL A 1 241 ? 11.098 -6.236 -1.026 1.00 86.50 241 VAL A C 1
ATOM 1973 O O . VAL A 1 241 ? 10.033 -5.844 -1.507 1.00 86.50 241 VAL A O 1
ATOM 1976 N N . ALA A 1 242 ? 12.245 -5.572 -1.211 1.00 87.06 242 ALA A N 1
ATOM 1977 C CA . ALA A 1 242 ? 12.317 -4.299 -1.936 1.00 87.06 242 ALA A CA 1
ATOM 1978 C C . ALA A 1 242 ? 11.803 -4.434 -3.383 1.00 87.06 242 ALA A C 1
ATOM 1980 O O . ALA A 1 242 ? 10.967 -3.657 -3.847 1.00 87.06 242 ALA A O 1
ATOM 1981 N N . ARG A 1 243 ? 12.215 -5.490 -4.098 1.00 86.06 243 ARG A N 1
ATOM 1982 C CA . ARG A 1 243 ? 11.733 -5.783 -5.457 1.00 86.06 243 ARG A CA 1
ATOM 1983 C C . ARG A 1 243 ? 10.229 -6.062 -5.490 1.00 86.06 243 ARG A C 1
ATOM 1985 O O . ARG A 1 243 ? 9.556 -5.650 -6.437 1.00 86.06 243 ARG A O 1
ATOM 1992 N N . ARG A 1 244 ? 9.694 -6.776 -4.492 1.00 88.19 244 ARG A N 1
ATOM 1993 C CA . ARG A 1 244 ? 8.250 -7.029 -4.360 1.00 88.19 244 ARG A CA 1
ATOM 1994 C C . ARG A 1 244 ? 7.485 -5.723 -4.156 1.00 88.19 244 ARG A C 1
ATOM 1996 O O . ARG A 1 244 ? 6.469 -5.533 -4.820 1.00 88.19 244 ARG A O 1
ATOM 2003 N N . PHE A 1 245 ? 8.003 -4.830 -3.315 1.00 90.50 245 PHE A N 1
ATOM 2004 C CA . PHE A 1 245 ? 7.424 -3.514 -3.077 1.00 90.50 245 PHE A CA 1
ATOM 2005 C C . PHE A 1 245 ? 7.353 -2.677 -4.358 1.00 90.50 245 PHE A C 1
ATOM 2007 O O . PHE A 1 245 ? 6.262 -2.301 -4.779 1.00 90.50 245 PHE A O 1
ATOM 2014 N N . PHE A 1 246 ? 8.485 -2.472 -5.043 1.00 88.00 246 PHE A N 1
ATOM 2015 C CA . PHE A 1 246 ? 8.519 -1.674 -6.276 1.00 88.00 246 PHE A CA 1
ATOM 2016 C C . PHE A 1 246 ? 7.603 -2.228 -7.359 1.00 88.00 246 PHE A C 1
ATOM 2018 O O . PHE A 1 246 ? 6.898 -1.480 -8.028 1.00 88.00 246 PHE A O 1
ATOM 2025 N N . ARG A 1 247 ? 7.575 -3.551 -7.517 1.00 84.81 247 ARG A N 1
ATOM 2026 C CA . ARG A 1 247 ? 6.678 -4.215 -8.461 1.00 84.81 247 ARG A CA 1
ATOM 2027 C C . ARG A 1 247 ? 5.213 -3.896 -8.178 1.00 84.81 247 ARG A C 1
ATOM 2029 O O . ARG A 1 247 ? 4.468 -3.628 -9.119 1.00 84.81 247 ARG A O 1
ATOM 2036 N N . ARG A 1 248 ? 4.799 -3.957 -6.911 1.00 87.62 248 ARG A N 1
ATOM 2037 C CA . ARG A 1 248 ? 3.419 -3.673 -6.514 1.00 87.62 248 ARG A CA 1
ATOM 2038 C C . ARG A 1 248 ? 3.085 -2.194 -6.713 1.00 87.62 248 ARG A C 1
ATOM 2040 O O . ARG A 1 248 ? 2.098 -1.897 -7.382 1.00 87.62 248 ARG A O 1
ATOM 2047 N N . ALA A 1 249 ? 3.971 -1.300 -6.277 1.00 90.06 249 ALA A N 1
ATOM 2048 C CA . ALA A 1 249 ? 3.811 0.141 -6.440 1.00 90.06 249 ALA A CA 1
ATOM 2049 C C . ALA A 1 249 ? 3.699 0.549 -7.920 1.00 90.06 249 ALA A C 1
ATOM 2051 O O . ALA A 1 249 ? 2.786 1.286 -8.287 1.00 90.06 249 ALA A O 1
ATOM 2052 N N . ILE A 1 250 ? 4.560 0.014 -8.792 1.00 87.56 250 ILE A N 1
ATOM 2053 C CA . ILE A 1 250 ? 4.530 0.269 -10.243 1.00 87.56 250 ILE A CA 1
ATOM 2054 C C . ILE A 1 250 ? 3.270 -0.298 -10.890 1.00 87.56 250 ILE A C 1
ATOM 2056 O O . ILE A 1 250 ? 2.685 0.334 -11.767 1.00 87.56 250 ILE A O 1
ATOM 2060 N N . SER A 1 251 ? 2.814 -1.473 -10.454 1.00 84.50 251 SER A N 1
ATOM 2061 C CA . SER A 1 251 ? 1.582 -2.058 -10.982 1.00 84.50 251 SER A CA 1
ATOM 2062 C C . SER A 1 251 ? 0.344 -1.219 -10.656 1.00 84.50 251 SER A C 1
ATOM 2064 O O . SER A 1 251 ? -0.594 -1.225 -11.449 1.00 84.50 251 SER A O 1
ATOM 2066 N N . GLY A 1 252 ? 0.321 -0.546 -9.501 1.00 81.50 252 GLY A N 1
ATOM 2067 C CA . GLY A 1 252 ? -0.807 0.283 -9.070 1.00 81.50 252 GLY A CA 1
ATOM 2068 C C . GLY A 1 252 ? -0.760 1.726 -9.578 1.00 81.50 252 GLY A C 1
ATOM 2069 O O . GLY A 1 252 ? -1.809 2.317 -9.803 1.00 81.50 252 GLY A O 1
ATOM 2070 N N . ASN A 1 253 ? 0.437 2.285 -9.778 1.00 85.81 253 ASN A N 1
ATOM 2071 C CA . ASN A 1 253 ? 0.625 3.723 -10.019 1.00 85.81 253 ASN A CA 1
ATOM 2072 C C . ASN A 1 253 ? 1.296 4.050 -11.368 1.00 85.81 253 ASN A C 1
ATOM 2074 O O . ASN A 1 253 ? 1.450 5.217 -11.715 1.00 85.81 253 ASN A O 1
ATOM 2078 N N . GLY A 1 254 ? 1.697 3.038 -12.141 1.00 86.25 254 GLY A N 1
ATOM 2079 C CA . GLY A 1 254 ? 2.472 3.214 -13.368 1.00 86.25 254 GLY A CA 1
ATOM 2080 C C . GLY A 1 254 ? 3.981 3.288 -13.124 1.00 86.25 254 GLY A C 1
ATOM 2081 O O . GLY A 1 254 ? 4.466 3.214 -11.997 1.00 86.25 254 GLY A O 1
ATOM 2082 N N . VAL A 1 255 ? 4.746 3.376 -14.214 1.00 87.75 255 VAL A N 1
ATOM 2083 C CA . VAL A 1 255 ? 6.214 3.455 -14.156 1.00 87.75 255 VAL A CA 1
ATOM 2084 C C . VAL A 1 255 ? 6.626 4.910 -13.897 1.00 87.75 255 VAL A C 1
ATOM 2086 O O . VAL A 1 255 ? 6.282 5.760 -14.721 1.00 87.75 255 VAL A O 1
ATOM 2089 N N . PRO A 1 256 ? 7.360 5.208 -12.808 1.00 91.19 256 PRO A N 1
ATOM 2090 C CA . PRO A 1 256 ? 7.845 6.556 -12.539 1.00 91.19 256 PRO A CA 1
ATOM 2091 C C . PRO A 1 256 ? 8.951 6.967 -13.508 1.00 91.19 256 PRO A C 1
ATOM 2093 O O . PRO A 1 256 ? 9.672 6.132 -14.053 1.00 91.19 256 PRO A O 1
ATOM 2096 N N . GLU A 1 257 ? 9.139 8.271 -13.656 1.00 90.44 257 GLU A N 1
ATOM 2097 C CA . GLU A 1 257 ? 10.307 8.838 -14.332 1.00 90.44 257 GLU A CA 1
ATOM 2098 C C . GLU A 1 257 ? 11.527 8.816 -13.410 1.00 90.44 257 GLU A C 1
ATOM 2100 O O . GLU A 1 257 ? 12.639 8.520 -13.848 1.00 90.44 257 GLU A O 1
ATOM 2105 N N . ARG A 1 258 ? 11.318 9.080 -12.114 1.00 92.50 258 ARG A N 1
ATOM 2106 C CA . ARG A 1 258 ? 12.384 9.159 -11.114 1.00 92.50 258 ARG A CA 1
ATOM 2107 C C . ARG A 1 258 ? 11.946 8.575 -9.781 1.00 92.50 258 ARG A C 1
ATOM 2109 O O . ARG A 1 258 ? 10.822 8.805 -9.343 1.00 92.50 258 ARG A O 1
ATOM 2116 N N . VAL A 1 259 ? 12.862 7.890 -9.102 1.00 92.75 259 VAL A N 1
ATOM 2117 C CA . VAL A 1 259 ? 12.695 7.456 -7.711 1.00 92.75 259 VAL A CA 1
ATOM 2118 C C . VAL A 1 259 ? 13.880 7.949 -6.886 1.00 92.75 259 VAL A C 1
ATOM 2120 O O . VAL A 1 259 ? 15.039 7.656 -7.186 1.00 92.75 259 VAL A O 1
ATOM 2123 N N . VAL A 1 260 ? 13.576 8.703 -5.836 1.00 91.19 260 VAL A N 1
ATOM 2124 C CA . VAL A 1 260 ? 14.521 9.089 -4.791 1.00 91.19 260 VAL A CA 1
ATOM 2125 C C . VAL A 1 260 ? 14.473 8.037 -3.690 1.00 91.19 260 VAL A C 1
ATOM 2127 O O . VAL A 1 260 ? 13.397 7.727 -3.184 1.00 91.19 260 VAL A O 1
ATOM 2130 N N . ILE A 1 261 ? 15.631 7.497 -3.331 1.00 87.75 261 ILE A N 1
ATOM 2131 C CA . ILE A 1 261 ? 15.797 6.564 -2.214 1.00 87.75 261 ILE A CA 1
ATOM 2132 C C . ILE A 1 261 ? 16.863 7.093 -1.259 1.00 87.75 261 ILE A C 1
ATOM 2134 O O . ILE A 1 261 ? 17.758 7.836 -1.668 1.00 87.75 261 ILE A O 1
ATOM 2138 N N . ASP A 1 262 ? 16.811 6.683 0.005 1.00 78.69 262 ASP A N 1
ATOM 2139 C CA . ASP A 1 262 ? 17.977 6.816 0.880 1.00 78.69 262 ASP A CA 1
ATOM 2140 C C . ASP A 1 262 ? 19.122 5.879 0.419 1.00 78.69 262 ASP A C 1
ATOM 2142 O O . ASP A 1 262 ? 18.947 5.049 -0.481 1.00 78.69 262 ASP A O 1
ATOM 2146 N N . LYS A 1 263 ? 20.310 5.978 1.028 1.00 70.75 263 LYS A N 1
ATOM 2147 C CA . LYS A 1 263 ? 21.509 5.161 0.734 1.00 70.75 263 LYS A CA 1
ATOM 2148 C C . LYS A 1 263 ? 21.353 3.649 1.040 1.00 70.75 263 LYS A C 1
ATOM 2150 O O . LYS A 1 263 ? 22.334 2.950 1.275 1.00 70.75 263 LYS A O 1
ATOM 2155 N N . SER A 1 264 ? 20.132 3.111 1.013 1.00 75.06 264 SER A N 1
ATOM 2156 C CA . SER A 1 264 ? 19.806 1.691 1.165 1.00 75.06 264 SER A CA 1
ATOM 2157 C C . SER A 1 264 ? 20.249 0.882 -0.061 1.00 75.06 264 SER A C 1
ATOM 2159 O O . SER A 1 264 ? 19.698 1.023 -1.158 1.00 75.06 264 SER A O 1
ATOM 2161 N N . GLY A 1 265 ? 21.216 -0.022 0.133 1.00 78.25 265 GLY A N 1
ATOM 2162 C CA . GLY A 1 265 ? 21.704 -0.921 -0.919 1.00 78.25 265 GLY A CA 1
ATOM 2163 C C . GLY A 1 265 ? 20.622 -1.857 -1.474 1.00 78.25 265 GLY A C 1
ATOM 2164 O O . GLY A 1 265 ? 20.579 -2.103 -2.678 1.00 78.25 265 GLY A O 1
ATOM 2165 N N . ALA A 1 266 ? 19.688 -2.315 -0.629 1.00 80.81 266 ALA A N 1
ATOM 2166 C CA . ALA A 1 266 ? 18.585 -3.183 -1.051 1.00 80.81 266 ALA A CA 1
ATOM 2167 C C . ALA A 1 266 ? 17.607 -2.466 -2.000 1.00 80.81 266 ALA A C 1
ATOM 2169 O O . ALA A 1 266 ? 17.136 -3.065 -2.969 1.00 80.81 266 ALA A O 1
ATOM 2170 N N . ASN A 1 267 ? 17.345 -1.176 -1.767 1.00 81.12 267 ASN A N 1
ATOM 2171 C CA . ASN A 1 267 ? 16.437 -0.380 -2.598 1.00 81.12 267 ASN A CA 1
ATOM 2172 C C . ASN A 1 267 ? 17.060 -0.051 -3.944 1.00 81.12 267 ASN A C 1
ATOM 2174 O O . ASN A 1 267 ? 16.401 -0.182 -4.977 1.00 81.12 267 ASN A O 1
ATOM 2178 N N . LEU A 1 268 ? 18.346 0.310 -3.933 1.00 85.62 268 LEU A N 1
ATOM 2179 C CA . LEU A 1 268 ? 19.109 0.542 -5.151 1.00 85.62 268 LEU A CA 1
ATOM 2180 C C . LEU A 1 268 ? 19.133 -0.719 -6.022 1.00 85.62 268 LEU A C 1
ATOM 2182 O O . LEU A 1 268 ? 18.748 -0.663 -7.189 1.00 85.62 268 LEU A O 1
ATOM 2186 N N . ALA A 1 269 ? 19.497 -1.867 -5.444 1.00 83.19 269 ALA A N 1
ATOM 2187 C CA . ALA A 1 269 ? 19.501 -3.144 -6.153 1.00 83.19 269 ALA A CA 1
ATOM 2188 C C . ALA A 1 269 ? 18.090 -3.542 -6.635 1.00 83.19 269 ALA A C 1
ATOM 2190 O O . ALA A 1 269 ? 17.923 -4.056 -7.744 1.00 83.19 269 ALA A O 1
ATOM 2191 N N . GLY A 1 270 ? 17.051 -3.248 -5.846 1.00 81.69 270 GLY A N 1
ATOM 2192 C CA . GLY A 1 270 ? 15.654 -3.456 -6.224 1.00 81.69 270 GLY A CA 1
ATOM 2193 C C . GLY A 1 270 ? 15.258 -2.657 -7.468 1.00 81.69 270 GLY A C 1
ATOM 2194 O O . GLY A 1 270 ? 14.715 -3.228 -8.417 1.00 81.69 270 GLY A O 1
ATOM 2195 N N . LEU A 1 271 ? 15.581 -1.360 -7.502 1.00 83.75 271 LEU A N 1
ATOM 2196 C CA . LEU A 1 271 ? 15.331 -0.483 -8.651 1.00 83.75 271 LEU A CA 1
ATOM 2197 C C . LEU A 1 271 ? 16.168 -0.863 -9.871 1.00 83.75 271 LEU A C 1
ATOM 2199 O O . LEU A 1 271 ? 15.657 -0.833 -10.988 1.00 83.75 271 LEU A O 1
ATOM 2203 N N . GLN A 1 272 ? 17.421 -1.277 -9.685 1.00 85.81 272 GLN A N 1
ATOM 2204 C CA . GLN A 1 272 ? 18.259 -1.785 -10.774 1.00 85.81 272 GLN A CA 1
ATOM 2205 C C . GLN A 1 272 ? 17.651 -3.042 -11.409 1.00 85.81 272 GLN A C 1
ATOM 2207 O O . GLN A 1 272 ? 17.553 -3.126 -12.635 1.00 85.81 272 GLN A O 1
ATOM 2212 N N . ALA A 1 273 ? 17.155 -3.982 -10.597 1.00 80.69 273 ALA A N 1
ATOM 2213 C CA . ALA A 1 273 ? 16.459 -5.168 -11.090 1.00 80.69 273 ALA A CA 1
ATOM 2214 C C . ALA A 1 273 ? 15.164 -4.812 -11.842 1.00 80.69 273 ALA A C 1
ATOM 2216 O O . ALA A 1 273 ? 14.844 -5.438 -12.854 1.00 80.69 273 ALA A O 1
ATOM 2217 N N . VAL A 1 274 ? 14.422 -3.799 -11.383 1.00 79.62 274 VAL A N 1
ATOM 2218 C CA . VAL A 1 274 ? 13.244 -3.274 -12.095 1.00 79.62 274 VAL A CA 1
ATOM 2219 C C . VAL A 1 274 ? 13.646 -2.632 -13.424 1.00 79.62 274 VAL A C 1
ATOM 2221 O O . VAL A 1 274 ? 13.057 -2.956 -14.452 1.00 79.62 274 VAL A O 1
ATOM 2224 N N . ASN A 1 275 ? 14.678 -1.789 -13.437 1.00 82.75 275 ASN A N 1
ATOM 2225 C CA . ASN A 1 275 ? 15.187 -1.144 -14.646 1.00 82.75 275 ASN A CA 1
ATOM 2226 C C . ASN A 1 275 ? 15.683 -2.152 -15.682 1.00 82.75 275 ASN A C 1
ATOM 2228 O O . ASN A 1 275 ? 15.432 -1.966 -16.871 1.00 82.75 275 ASN A O 1
ATOM 2232 N N . ALA A 1 276 ? 16.332 -3.237 -15.254 1.00 79.12 276 ALA A N 1
ATOM 2233 C CA . ALA A 1 276 ? 16.685 -4.333 -16.147 1.00 79.12 276 ALA A CA 1
ATOM 2234 C C . ALA A 1 276 ? 15.427 -4.882 -16.841 1.00 79.12 276 ALA A C 1
ATOM 2236 O O . ALA A 1 276 ? 15.360 -4.915 -18.067 1.00 79.12 276 ALA A O 1
ATOM 2237 N N . ILE A 1 277 ? 14.381 -5.213 -16.076 1.00 74.81 277 ILE A N 1
ATOM 2238 C CA . ILE A 1 277 ? 13.111 -5.719 -16.622 1.00 74.81 277 ILE A CA 1
ATOM 2239 C C . ILE A 1 277 ? 12.457 -4.704 -17.574 1.00 74.81 277 ILE A C 1
ATOM 2241 O O . ILE A 1 277 ? 11.980 -5.093 -18.641 1.00 74.81 277 ILE A O 1
ATOM 2245 N N . LEU A 1 278 ? 12.446 -3.413 -17.233 1.00 73.50 278 LEU A N 1
ATOM 2246 C CA . LEU A 1 278 ? 11.870 -2.358 -18.079 1.00 73.50 278 LEU A CA 1
ATOM 2247 C C . LEU A 1 278 ? 12.617 -2.206 -19.412 1.00 73.50 278 LEU A C 1
ATOM 2249 O O . LEU A 1 278 ? 11.981 -2.088 -20.462 1.00 73.50 278 LEU A O 1
ATOM 2253 N N . LYS A 1 279 ? 13.954 -2.301 -19.389 1.00 72.38 279 LYS A N 1
ATOM 2254 C CA . LYS A 1 279 ? 14.787 -2.332 -20.602 1.00 72.38 279 LYS A CA 1
ATOM 2255 C C . LYS A 1 279 ? 14.448 -3.541 -21.480 1.00 72.38 279 LYS A C 1
ATOM 2257 O O . LYS A 1 279 ? 14.281 -3.389 -22.688 1.00 72.38 279 LYS A O 1
ATOM 2262 N N . PHE A 1 280 ? 14.281 -4.724 -20.885 1.00 63.03 280 PHE A N 1
ATOM 2263 C CA . PHE A 1 280 ? 13.970 -5.954 -21.626 1.00 63.03 280 PHE A CA 1
ATOM 2264 C C . PHE A 1 280 ? 12.534 -6.009 -22.169 1.00 63.03 280 PHE A C 1
ATOM 2266 O O . PHE A 1 280 ? 12.297 -6.600 -23.219 1.00 63.03 280 PHE A O 1
ATOM 2273 N N . THR A 1 281 ? 11.574 -5.380 -21.490 1.00 61.59 281 THR A N 1
ATOM 2274 C CA . THR A 1 281 ? 10.150 -5.381 -21.883 1.00 61.59 281 THR A CA 1
ATOM 2275 C C . THR A 1 281 ? 9.786 -4.294 -22.902 1.00 61.59 281 THR A C 1
ATOM 2277 O O . THR A 1 281 ? 8.628 -4.184 -23.292 1.00 61.59 281 THR A O 1
ATOM 2280 N N . GLY A 1 282 ? 10.765 -3.522 -23.391 1.00 47.38 282 GLY A N 1
ATOM 2281 C CA . GLY A 1 282 ? 10.597 -2.653 -24.560 1.00 47.38 282 GLY A CA 1
ATOM 2282 C C . GLY A 1 282 ? 9.856 -1.339 -24.309 1.00 47.38 282 GLY A C 1
ATOM 2283 O O . GLY A 1 282 ? 9.445 -0.700 -25.270 1.00 47.38 282 GLY A O 1
ATOM 2284 N N . SER A 1 283 ? 9.708 -0.904 -23.052 1.00 53.91 283 SER A N 1
ATOM 2285 C CA . SER A 1 283 ? 9.094 0.402 -22.753 1.00 53.91 283 SER A CA 1
ATOM 2286 C C . SER A 1 283 ? 10.022 1.589 -23.046 1.00 53.91 283 SER A C 1
ATOM 2288 O O . SER A 1 283 ? 9.569 2.727 -22.982 1.00 53.91 283 SER A O 1
ATOM 2290 N N . GLY A 1 284 ? 11.322 1.358 -23.295 1.00 54.38 284 GLY A N 1
ATOM 2291 C CA . GLY A 1 284 ? 12.344 2.397 -23.526 1.00 54.38 284 GLY A CA 1
ATOM 2292 C C . GLY A 1 284 ? 12.630 3.307 -22.320 1.00 54.38 284 GLY A C 1
ATOM 2293 O O . GLY A 1 284 ? 13.654 3.977 -22.278 1.00 54.38 284 GLY A O 1
ATOM 2294 N N . ARG A 1 285 ? 11.749 3.301 -21.318 1.00 65.25 285 ARG A N 1
ATOM 2295 C CA . ARG A 1 285 ? 11.822 4.102 -20.101 1.00 65.25 285 ARG A CA 1
ATOM 2296 C C . ARG A 1 285 ? 12.651 3.394 -19.039 1.00 65.25 285 ARG A C 1
ATOM 2298 O O . ARG A 1 285 ? 12.322 2.287 -18.613 1.00 65.25 285 ARG A O 1
ATOM 2305 N N . THR A 1 286 ? 13.710 4.059 -18.600 1.00 80.69 286 THR A N 1
ATOM 2306 C CA . THR A 1 286 ? 14.449 3.724 -17.383 1.00 80.69 286 THR A CA 1
ATOM 2307 C C . THR A 1 286 ? 14.057 4.691 -16.285 1.00 80.69 286 THR A C 1
ATOM 2309 O O . THR A 1 286 ? 13.993 5.893 -16.521 1.00 80.69 286 THR A O 1
ATOM 2312 N N . ILE A 1 287 ? 13.846 4.166 -15.086 1.00 87.75 287 ILE A N 1
ATOM 2313 C CA . ILE A 1 287 ? 13.637 4.963 -13.886 1.00 87.75 287 ILE A CA 1
ATOM 2314 C C . ILE A 1 287 ? 14.978 5.589 -13.502 1.00 87.75 287 ILE A C 1
ATOM 2316 O O . ILE A 1 287 ? 15.952 4.868 -13.257 1.00 87.75 287 ILE A O 1
ATOM 2320 N N . GLU A 1 288 ? 15.032 6.914 -13.423 1.00 90.50 288 GLU A N 1
ATOM 2321 C CA . GLU A 1 288 ? 16.176 7.625 -12.862 1.00 90.50 288 GLU A CA 1
ATOM 2322 C C . GLU A 1 288 ? 16.216 7.399 -11.342 1.00 90.50 288 GLU A C 1
ATOM 2324 O O . GLU A 1 288 ? 15.269 7.736 -10.630 1.00 90.50 288 GLU A O 1
ATOM 2329 N N . VAL A 1 289 ? 17.304 6.824 -10.825 1.00 90.12 289 VAL A N 1
ATOM 2330 C CA . VAL A 1 289 ? 17.471 6.589 -9.383 1.00 90.12 289 VAL A CA 1
ATOM 2331 C C . VAL A 1 289 ? 18.348 7.685 -8.797 1.00 90.12 289 VAL A C 1
ATOM 2333 O O . VAL A 1 289 ? 19.459 7.904 -9.275 1.00 90.12 289 VAL A O 1
ATOM 2336 N N . ARG A 1 290 ? 17.870 8.362 -7.749 1.00 87.56 290 ARG A N 1
ATOM 2337 C CA . ARG A 1 290 ? 18.638 9.387 -7.028 1.00 87.56 290 ARG A CA 1
ATOM 2338 C C . ARG A 1 290 ? 18.787 9.036 -5.553 1.00 87.56 290 ARG A C 1
ATOM 2340 O O . ARG A 1 290 ? 17.822 8.635 -4.914 1.00 87.56 290 ARG A O 1
ATOM 2347 N N . GLN A 1 291 ? 19.980 9.262 -5.010 1.00 84.31 291 GLN A N 1
ATOM 2348 C CA . GLN A 1 291 ? 20.285 9.134 -3.582 1.00 84.31 291 GLN A CA 1
ATOM 2349 C C . GLN A 1 291 ? 20.589 10.513 -2.996 1.00 84.31 291 GLN A C 1
ATOM 2351 O O . GLN A 1 291 ? 21.745 10.896 -2.833 1.00 84.31 291 GLN A O 1
ATOM 2356 N N . VAL A 1 292 ? 19.543 11.305 -2.749 1.00 78.50 292 VAL A N 1
ATOM 2357 C CA . VAL A 1 292 ? 19.672 12.714 -2.352 1.00 78.50 292 VAL A CA 1
ATOM 2358 C C . VAL A 1 292 ? 18.923 12.958 -1.047 1.00 78.50 292 VAL A C 1
ATOM 2360 O O . VAL A 1 292 ? 17.695 12.969 -1.029 1.00 78.50 292 VAL A O 1
ATOM 2363 N N . LYS A 1 293 ? 19.671 13.201 0.037 1.00 73.81 293 LYS A N 1
ATOM 2364 C CA . LYS A 1 293 ? 19.133 13.293 1.405 1.00 73.81 293 LYS A CA 1
ATOM 2365 C C . LYS A 1 293 ? 18.047 14.365 1.565 1.00 73.81 293 LYS A C 1
ATOM 2367 O O . LYS A 1 293 ? 16.996 14.079 2.120 1.00 73.81 293 LYS A O 1
ATOM 2372 N N . TYR A 1 294 ? 18.256 15.579 1.052 1.00 73.88 294 TYR A N 1
ATOM 2373 C CA . TYR A 1 294 ? 17.315 16.690 1.272 1.00 73.88 294 TYR A CA 1
ATOM 2374 C C . TYR A 1 294 ? 15.952 16.500 0.581 1.00 73.88 294 TYR A C 1
ATOM 2376 O O . TYR A 1 294 ? 14.969 17.125 0.972 1.00 73.88 294 TYR A O 1
ATOM 2384 N N . LEU A 1 295 ? 15.857 15.621 -0.425 1.00 73.69 295 LEU A N 1
ATOM 2385 C CA . LEU A 1 295 ? 14.581 15.301 -1.071 1.00 73.69 295 LEU A CA 1
ATOM 2386 C C . LEU A 1 295 ? 13.718 14.344 -0.233 1.00 73.69 295 LEU A C 1
ATOM 2388 O O . LEU A 1 295 ? 12.529 14.211 -0.532 1.00 73.69 295 LEU A O 1
ATOM 2392 N N . ASN A 1 296 ? 14.268 13.741 0.827 1.00 75.00 296 ASN A N 1
ATOM 2393 C CA . ASN A 1 296 ? 13.544 12.825 1.710 1.00 75.00 296 ASN A CA 1
ATOM 2394 C C . ASN A 1 296 ? 12.704 13.538 2.781 1.00 75.00 296 ASN A C 1
ATOM 2396 O O . ASN A 1 296 ? 11.866 12.883 3.391 1.00 75.00 296 ASN A O 1
ATOM 2400 N N . ASN A 1 297 ? 12.829 14.861 2.959 1.00 83.25 297 ASN A N 1
ATOM 2401 C CA . ASN A 1 297 ? 12.083 15.616 3.980 1.00 83.25 297 ASN A CA 1
ATOM 2402 C C . ASN A 1 297 ? 10.561 15.374 3.929 1.00 83.25 297 ASN A C 1
ATOM 2404 O O . ASN A 1 297 ? 9.921 15.221 4.967 1.00 83.25 297 ASN A O 1
ATOM 2408 N N . ILE A 1 298 ? 9.983 15.291 2.724 1.00 86.19 298 ILE A N 1
ATOM 2409 C CA . ILE A 1 298 ? 8.549 15.007 2.521 1.00 86.19 298 ILE A CA 1
ATOM 2410 C C . ILE A 1 298 ? 8.183 13.630 3.082 1.00 86.19 298 ILE A C 1
ATOM 2412 O O . ILE A 1 298 ? 7.151 13.459 3.728 1.00 86.19 298 ILE A O 1
ATOM 2416 N N . LEU A 1 299 ? 9.046 12.645 2.854 1.00 85.06 299 LEU A N 1
ATOM 2417 C CA . LEU A 1 299 ? 8.821 11.275 3.282 1.00 85.06 299 LEU A CA 1
ATOM 2418 C C . LEU A 1 299 ? 9.087 11.120 4.791 1.00 85.06 299 LEU A C 1
ATOM 2420 O O . LEU A 1 299 ? 8.327 10.453 5.487 1.00 85.06 299 LEU A O 1
ATOM 2424 N N . GLU A 1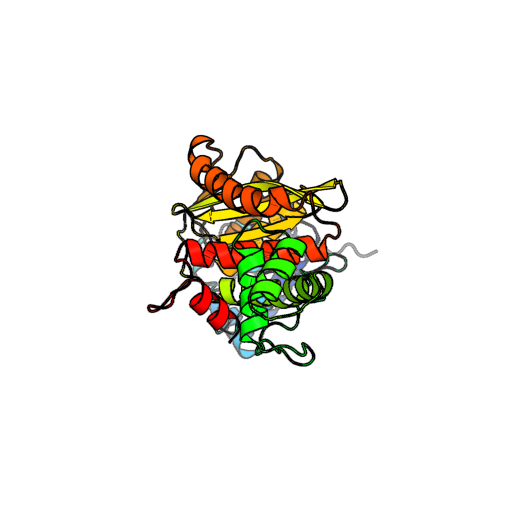 300 ? 10.076 11.824 5.346 1.00 85.25 300 GLU A N 1
ATOM 2425 C CA . GLU A 1 300 ? 10.265 11.919 6.797 1.00 85.25 300 GLU A CA 1
ATOM 2426 C C . GLU A 1 300 ? 9.057 12.554 7.498 1.00 85.25 300 GLU A C 1
ATOM 2428 O O . GLU A 1 300 ? 8.643 12.095 8.565 1.00 85.25 300 GLU A O 1
ATOM 2433 N N . GLN A 1 301 ? 8.461 13.594 6.910 1.00 86.62 301 GLN A N 1
ATOM 2434 C CA . GLN A 1 301 ? 7.230 14.194 7.421 1.00 86.62 301 GLN A CA 1
ATOM 2435 C C . GLN A 1 301 ? 6.059 13.203 7.359 1.00 86.62 301 GLN A C 1
ATOM 2437 O O . GLN A 1 301 ? 5.294 13.106 8.322 1.00 86.62 301 GLN A O 1
ATOM 2442 N N . ASP A 1 302 ? 5.955 12.429 6.279 1.00 87.56 302 ASP A N 1
ATOM 2443 C CA . ASP A 1 302 ? 4.971 11.355 6.126 1.00 87.56 302 ASP A CA 1
ATOM 2444 C C . ASP A 1 302 ? 5.147 10.258 7.199 1.00 87.56 302 ASP A C 1
ATOM 2446 O O . ASP A 1 302 ? 4.183 9.855 7.855 1.00 87.56 302 ASP A O 1
ATOM 2450 N N . HIS A 1 303 ? 6.391 9.864 7.508 1.00 89.69 303 HIS A N 1
ATOM 2451 C CA . HIS A 1 303 ? 6.706 8.929 8.598 1.00 89.69 303 HIS A CA 1
ATOM 2452 C C . HIS A 1 303 ? 6.191 9.397 9.962 1.00 89.69 303 HIS A C 1
ATOM 2454 O O . HIS A 1 303 ? 5.749 8.576 10.773 1.00 89.69 303 HIS A O 1
ATOM 2460 N N . ARG A 1 304 ? 6.239 10.707 10.242 1.00 90.19 304 ARG A N 1
ATOM 2461 C CA . ARG A 1 304 ? 5.773 11.258 11.526 1.00 90.19 304 ARG A CA 1
ATOM 2462 C C . ARG A 1 304 ? 4.286 11.017 11.738 1.00 90.19 304 ARG A C 1
ATOM 2464 O O . ARG A 1 304 ? 3.878 10.854 12.885 1.00 90.19 304 ARG A O 1
ATOM 2471 N N . PHE A 1 305 ? 3.480 10.982 10.675 1.00 89.88 305 PHE A N 1
ATOM 2472 C CA . PHE A 1 305 ? 2.052 10.711 10.809 1.00 89.88 305 PHE A CA 1
ATOM 2473 C C . PHE A 1 305 ? 1.809 9.309 11.364 1.00 89.88 305 PHE A C 1
ATOM 2475 O O . PHE A 1 305 ? 1.174 9.177 12.408 1.00 89.88 305 PHE A O 1
ATOM 2482 N N . VAL A 1 306 ? 2.369 8.278 10.728 1.00 90.44 306 VAL A N 1
ATOM 2483 C CA . VAL A 1 306 ? 2.178 6.900 11.199 1.00 90.44 306 VAL A CA 1
ATOM 2484 C C . VAL A 1 306 ? 2.782 6.699 12.574 1.00 90.44 306 VAL A C 1
ATOM 2486 O O . VAL A 1 306 ? 2.107 6.154 13.439 1.00 90.44 306 VAL A O 1
ATOM 2489 N N . LYS A 1 307 ? 3.982 7.230 12.833 1.00 91.06 307 LYS A N 1
ATOM 2490 C CA . LYS A 1 307 ? 4.602 7.142 14.163 1.00 91.06 307 LYS A CA 1
ATOM 2491 C C . LYS A 1 307 ? 3.768 7.804 15.258 1.00 91.06 307 LYS A C 1
ATOM 2493 O O . LYS A 1 307 ? 3.744 7.293 16.371 1.00 91.06 307 LYS A O 1
ATOM 2498 N N . ARG A 1 308 ? 3.063 8.900 14.957 1.00 92.12 308 ARG A N 1
ATOM 2499 C CA . ARG A 1 308 ? 2.161 9.558 15.913 1.00 92.12 308 ARG A CA 1
ATOM 2500 C C . ARG A 1 308 ? 0.984 8.662 16.292 1.00 92.12 308 ARG A C 1
ATOM 2502 O O . ARG A 1 308 ? 0.610 8.642 17.455 1.00 92.12 308 ARG A O 1
ATOM 2509 N N . ILE A 1 309 ? 0.420 7.932 15.330 1.00 91.31 309 ILE A N 1
ATOM 2510 C CA . ILE A 1 309 ? -0.707 7.025 15.582 1.00 91.31 309 ILE A CA 1
ATOM 2511 C C . ILE A 1 309 ? -0.228 5.731 16.251 1.00 91.31 309 ILE A C 1
ATOM 2513 O O . ILE A 1 309 ? -0.817 5.287 17.229 1.00 91.31 309 ILE A O 1
ATOM 2517 N N . THR A 1 310 ? 0.873 5.142 15.777 1.00 89.31 310 THR A N 1
ATOM 2518 C CA . THR A 1 310 ? 1.364 3.851 16.282 1.00 89.31 310 THR A CA 1
ATOM 2519 C C . THR A 1 310 ? 2.190 3.955 17.563 1.00 89.31 310 THR A C 1
ATOM 2521 O O . THR A 1 310 ? 2.392 2.945 18.230 1.00 89.31 310 THR A O 1
ATOM 2524 N N . GLY A 1 311 ? 2.715 5.135 17.903 1.00 85.88 311 GLY A N 1
ATOM 2525 C CA . GLY A 1 311 ? 3.562 5.351 19.081 1.00 85.88 311 GLY A CA 1
ATOM 2526 C C . GLY A 1 311 ? 2.869 4.959 20.392 1.00 85.88 311 GLY A C 1
ATOM 2527 O O . GLY A 1 311 ? 3.389 4.090 21.095 1.00 85.88 311 GLY A O 1
ATOM 2528 N N . PRO A 1 312 ? 1.670 5.500 20.686 1.00 83.69 312 PRO A N 1
ATOM 2529 C CA . PRO A 1 312 ? 0.908 5.151 21.890 1.00 83.69 312 PRO A CA 1
ATOM 2530 C C . PRO A 1 312 ? 0.444 3.690 21.950 1.00 83.69 312 PRO A C 1
ATOM 2532 O O . PRO A 1 312 ? 0.130 3.188 23.022 1.00 83.69 312 PRO A O 1
ATOM 2535 N N . MET A 1 313 ? 0.448 2.967 20.824 1.00 83.00 313 MET A N 1
ATOM 2536 C CA . MET A 1 313 ? 0.046 1.555 20.780 1.00 83.00 313 MET A CA 1
ATOM 2537 C C . MET A 1 313 ? 1.067 0.612 21.442 1.00 83.00 313 MET A C 1
ATOM 2539 O O . MET A 1 313 ? 0.791 -0.579 21.563 1.00 83.00 313 MET A O 1
ATOM 2543 N N . MET A 1 314 ? 2.253 1.104 21.842 1.00 79.50 314 MET A N 1
ATOM 2544 C CA . MET A 1 314 ? 3.312 0.321 22.513 1.00 79.50 314 MET A CA 1
ATOM 2545 C C . MET A 1 314 ? 3.771 -0.922 21.716 1.00 79.50 314 MET A C 1
ATOM 2547 O O . MET A 1 314 ? 4.315 -1.886 22.262 1.00 79.50 314 MET A O 1
ATOM 2551 N N . GLY A 1 315 ? 3.594 -0.876 20.392 1.00 83.88 315 GLY A N 1
ATOM 2552 C CA . GLY A 1 315 ? 3.908 -1.958 19.462 1.00 83.88 315 GLY A CA 1
ATOM 2553 C C . GLY A 1 315 ? 2.817 -3.029 19.356 1.00 83.88 315 GLY A C 1
ATOM 2554 O O . GLY A 1 315 ? 2.105 -3.358 20.301 1.00 83.88 315 GLY A O 1
ATOM 2555 N N . PHE A 1 316 ? 2.712 -3.633 18.175 1.00 89.75 316 PHE A N 1
ATOM 2556 C CA . PHE A 1 316 ? 1.677 -4.622 17.884 1.00 89.75 316 PHE A CA 1
ATOM 2557 C C . PHE A 1 316 ? 2.005 -5.994 18.480 1.00 89.75 316 PHE A C 1
ATOM 2559 O O . PHE A 1 316 ? 3.161 -6.416 18.497 1.00 89.75 316 PHE A O 1
ATOM 2566 N N . LYS A 1 317 ? 0.986 -6.748 18.908 1.00 90.56 317 LYS A N 1
ATOM 2567 C CA . LYS A 1 317 ? 1.152 -8.120 19.434 1.00 90.56 317 LYS A CA 1
ATOM 2568 C C . LYS A 1 317 ? 1.104 -9.207 18.355 1.00 90.56 317 LYS A C 1
ATOM 2570 O O . LYS A 1 317 ? 1.492 -10.342 18.616 1.00 90.56 317 LYS A O 1
ATOM 2575 N N . ALA A 1 318 ? 0.668 -8.885 17.138 1.00 91.44 318 ALA A N 1
ATOM 2576 C CA . ALA A 1 318 ? 0.624 -9.826 16.022 1.00 91.44 318 ALA A CA 1
ATOM 2577 C C . ALA A 1 318 ? 0.871 -9.132 14.679 1.00 91.44 318 ALA A C 1
ATOM 2579 O O . ALA A 1 318 ? 0.424 -8.007 14.476 1.00 91.44 318 ALA A O 1
ATOM 2580 N N . PHE A 1 319 ? 1.551 -9.825 13.759 1.00 91.25 319 PHE A N 1
ATOM 2581 C CA . PHE A 1 319 ? 1.898 -9.279 12.444 1.00 91.25 319 PHE A CA 1
ATOM 2582 C C . PHE A 1 319 ? 0.661 -8.979 11.590 1.00 91.25 319 PHE A C 1
ATOM 2584 O O . PHE A 1 319 ? 0.537 -7.872 11.084 1.00 91.25 319 PHE A O 1
ATOM 2591 N N . HIS A 1 320 ? -0.301 -9.907 11.512 1.00 92.50 320 HIS A N 1
ATOM 2592 C CA . HIS A 1 320 ? -1.544 -9.689 10.757 1.00 92.50 320 HIS A CA 1
ATOM 2593 C C . HIS A 1 320 ? -2.343 -8.483 11.287 1.00 92.50 320 HIS A C 1
ATOM 2595 O O . HIS A 1 320 ? -2.916 -7.722 10.516 1.00 92.50 320 HIS A O 1
ATOM 2601 N N . SER A 1 321 ? -2.354 -8.285 12.610 1.00 91.81 321 SER A N 1
ATOM 2602 C CA . SER A 1 321 ? -3.055 -7.170 13.251 1.00 91.81 321 SER A CA 1
ATOM 2603 C C . SER A 1 321 ? -2.345 -5.839 12.980 1.00 91.81 321 SER A C 1
ATOM 2605 O O . SER A 1 321 ? -3.004 -4.841 12.687 1.00 91.81 321 SER A O 1
ATOM 2607 N N . ALA A 1 322 ? -1.006 -5.839 12.992 1.00 94.25 322 ALA A N 1
ATOM 2608 C CA . ALA A 1 322 ? -0.192 -4.696 12.585 1.00 94.25 322 ALA A CA 1
ATOM 2609 C C . ALA A 1 322 ? -0.451 -4.312 11.125 1.00 94.25 322 ALA A C 1
ATOM 2611 O O . ALA A 1 322 ? -0.723 -3.152 10.832 1.00 94.25 322 ALA A O 1
ATOM 2612 N N . GLU A 1 323 ? -0.416 -5.290 10.219 1.00 95.12 323 GLU A N 1
ATOM 2613 C CA . GLU A 1 323 ? -0.652 -5.084 8.791 1.00 95.12 323 GLU A CA 1
ATOM 2614 C C . GLU A 1 323 ? -2.051 -4.509 8.527 1.00 95.12 323 GLU A C 1
ATOM 2616 O O . GLU A 1 323 ? -2.177 -3.494 7.840 1.00 95.12 323 GLU A O 1
ATOM 2621 N N . ALA A 1 324 ? -3.091 -5.094 9.131 1.00 95.31 324 ALA A N 1
ATOM 2622 C CA . ALA A 1 324 ? -4.469 -4.623 9.006 1.00 95.31 324 ALA A CA 1
ATOM 2623 C C . ALA A 1 324 ? -4.650 -3.192 9.540 1.00 95.31 324 ALA A C 1
ATOM 2625 O O . ALA A 1 324 ? -5.249 -2.347 8.873 1.00 95.31 324 ALA A O 1
ATOM 2626 N N . THR A 1 325 ? -4.095 -2.904 10.721 1.00 95.75 325 THR A N 1
ATOM 2627 C CA . THR A 1 325 ? -4.198 -1.580 11.348 1.00 95.75 325 THR A CA 1
ATOM 2628 C C . THR A 1 325 ? -3.454 -0.525 10.534 1.00 95.75 325 THR A C 1
ATOM 2630 O O . THR A 1 325 ? -4.022 0.519 10.224 1.00 95.75 325 THR A O 1
ATOM 2633 N N . ILE A 1 326 ? -2.211 -0.798 10.121 1.00 96.31 326 ILE A N 1
ATOM 2634 C CA . ILE A 1 326 ? -1.423 0.132 9.299 1.00 96.31 326 ILE A CA 1
ATOM 2635 C C . ILE A 1 326 ? -2.140 0.407 7.978 1.00 96.31 326 ILE A C 1
ATOM 2637 O O . ILE A 1 326 ? -2.215 1.562 7.571 1.00 96.31 326 ILE A O 1
ATOM 2641 N N . ALA A 1 327 ? -2.739 -0.606 7.344 1.00 96.50 327 ALA A N 1
ATOM 2642 C CA . ALA A 1 327 ? -3.504 -0.396 6.120 1.00 96.50 327 ALA A CA 1
ATOM 2643 C C . ALA A 1 327 ? -4.655 0.606 6.309 1.00 96.50 327 ALA A C 1
ATOM 2645 O O . ALA A 1 327 ? -4.856 1.491 5.476 1.00 96.50 327 ALA A O 1
ATOM 2646 N N . GLY A 1 328 ? -5.367 0.515 7.432 1.00 96.75 328 GLY A N 1
ATOM 2647 C CA . GLY A 1 328 ? -6.397 1.481 7.795 1.00 96.75 328 GLY A CA 1
ATOM 2648 C C . GLY A 1 328 ? -5.862 2.883 8.095 1.00 96.75 328 GLY A C 1
ATOM 2649 O O . GLY A 1 328 ? -6.454 3.864 7.647 1.00 96.75 328 GLY A O 1
ATOM 2650 N N . ILE A 1 329 ? -4.735 2.986 8.810 1.00 96.56 329 ILE A N 1
ATOM 2651 C CA . ILE A 1 329 ? -4.075 4.266 9.114 1.00 96.56 329 ILE A CA 1
ATOM 2652 C C . ILE A 1 329 ? -3.699 4.974 7.808 1.00 96.56 329 ILE A C 1
ATOM 2654 O O . ILE A 1 329 ? -3.959 6.165 7.650 1.00 96.56 329 ILE A O 1
ATOM 2658 N N . GLU A 1 330 ? -3.151 4.237 6.843 1.00 96.38 330 GLU A N 1
ATOM 2659 C CA . GLU A 1 330 ? -2.826 4.760 5.515 1.00 96.38 330 GLU A CA 1
ATOM 2660 C C . GLU A 1 330 ? -4.068 5.208 4.751 1.00 96.38 330 GLU A C 1
ATOM 2662 O O . GLU A 1 330 ? -4.058 6.280 4.149 1.00 96.38 330 GLU A O 1
ATOM 2667 N N . ALA A 1 331 ? -5.164 4.448 4.811 1.00 96.44 331 ALA A N 1
ATOM 2668 C CA . ALA A 1 331 ? -6.429 4.848 4.200 1.00 96.44 331 ALA A CA 1
ATOM 2669 C C . ALA A 1 331 ? -6.958 6.168 4.784 1.00 96.44 331 ALA A C 1
ATOM 2671 O O . ALA A 1 331 ? -7.290 7.092 4.038 1.00 96.44 331 ALA A O 1
ATOM 2672 N N . ALA A 1 332 ? -6.962 6.297 6.112 1.00 96.69 332 ALA A N 1
ATOM 2673 C CA . ALA A 1 332 ? -7.334 7.535 6.790 1.00 96.69 332 ALA A CA 1
ATOM 2674 C C . ALA A 1 332 ? -6.374 8.691 6.444 1.00 96.69 332 ALA A C 1
ATOM 2676 O O . ALA A 1 332 ? -6.798 9.845 6.334 1.00 96.69 332 ALA A O 1
ATOM 2677 N N . HIS A 1 333 ? -5.088 8.396 6.234 1.00 95.50 333 HIS A N 1
ATOM 2678 C CA . HIS A 1 333 ? -4.102 9.392 5.829 1.00 95.50 333 HIS A CA 1
ATOM 2679 C C . HIS A 1 333 ? -4.314 9.885 4.396 1.00 95.50 333 HIS A C 1
ATOM 2681 O O . HIS A 1 333 ? -4.272 11.091 4.164 1.00 95.50 333 HIS A O 1
ATOM 2687 N N . MET A 1 334 ? -4.610 8.984 3.454 1.00 95.50 334 MET A N 1
ATOM 2688 C CA . MET A 1 334 ? -4.954 9.332 2.071 1.00 95.50 334 MET A CA 1
ATOM 2689 C C . MET A 1 334 ? -6.172 10.264 2.016 1.00 95.50 334 MET A C 1
ATOM 2691 O O . MET A 1 334 ? -6.156 11.252 1.285 1.00 95.50 334 MET A O 1
ATOM 2695 N N . ILE A 1 335 ? -7.192 10.018 2.847 1.00 95.94 335 ILE A N 1
ATOM 2696 C CA . ILE A 1 335 ? -8.347 10.922 2.987 1.00 95.94 335 ILE A CA 1
ATOM 2697 C C . ILE A 1 335 ? -7.903 12.284 3.532 1.00 95.94 335 ILE A C 1
ATOM 2699 O O . ILE A 1 335 ? -8.254 13.316 2.969 1.00 95.94 335 ILE A O 1
ATOM 2703 N N . ARG A 1 336 ? -7.081 12.308 4.592 1.00 93.94 336 ARG A N 1
ATOM 2704 C CA . ARG A 1 336 ? -6.559 13.559 5.173 1.00 93.94 336 ARG A CA 1
ATOM 2705 C C . ARG A 1 336 ? -5.760 14.393 4.162 1.00 93.94 336 ARG A C 1
ATOM 2707 O O . ARG A 1 336 ? -5.789 15.615 4.254 1.00 93.94 336 ARG A O 1
ATOM 2714 N N . LYS A 1 337 ? -5.047 13.752 3.233 1.00 92.38 337 LYS A N 1
ATOM 2715 C CA . LYS A 1 337 ? -4.285 14.409 2.156 1.00 92.38 337 LYS A CA 1
ATOM 2716 C C . LYS A 1 337 ? -5.149 14.898 0.987 1.00 92.38 337 LYS A C 1
ATOM 2718 O O . LYS A 1 337 ? -4.605 15.471 0.048 1.00 92.38 337 LYS A O 1
ATOM 2723 N N . GLY A 1 338 ? -6.458 14.631 1.002 1.00 94.06 338 GLY A N 1
ATOM 2724 C CA . GLY A 1 338 ? -7.345 14.907 -0.131 1.00 94.06 338 GLY A CA 1
ATOM 2725 C C . GLY A 1 338 ? -7.108 13.990 -1.336 1.00 94.06 338 GLY A C 1
ATOM 2726 O O . GLY A 1 338 ? -7.563 14.289 -2.436 1.00 94.06 338 GLY A O 1
ATOM 2727 N N . GLN A 1 339 ? -6.404 12.866 -1.154 1.00 94.94 339 GLN A N 1
ATOM 2728 C CA . GLN A 1 339 ? -6.074 11.946 -2.245 1.00 94.94 339 GLN A CA 1
ATOM 2729 C C . GLN A 1 339 ? -7.289 11.144 -2.724 1.00 94.94 339 GLN A C 1
ATOM 2731 O O . GLN A 1 339 ? -7.314 10.654 -3.851 1.00 94.94 339 GLN A O 1
ATOM 2736 N N . ILE A 1 340 ? -8.295 10.990 -1.864 1.00 94.69 340 ILE A N 1
ATOM 2737 C CA . ILE A 1 340 ? -9.590 10.407 -2.207 1.00 94.69 340 ILE A CA 1
ATOM 2738 C C . ILE A 1 340 ? -10.545 11.572 -2.508 1.00 94.69 340 ILE A C 1
ATOM 2740 O O . ILE A 1 340 ? -10.681 12.448 -1.651 1.00 94.69 340 ILE A O 1
ATOM 2744 N N . PRO A 1 341 ? -11.208 11.612 -3.679 1.00 89.25 341 PRO A N 1
ATOM 2745 C CA . PRO A 1 341 ? -12.199 12.642 -3.978 1.00 89.25 341 PRO A CA 1
ATOM 2746 C C . PRO A 1 341 ? -13.317 12.654 -2.929 1.00 89.25 341 PRO A C 1
ATOM 2748 O O . PRO A 1 341 ? -14.002 11.650 -2.738 1.00 89.25 341 PRO A O 1
ATOM 2751 N N . ALA A 1 342 ? -13.478 13.787 -2.246 1.00 85.94 342 ALA A N 1
ATOM 2752 C CA . ALA A 1 342 ? -14.433 13.932 -1.151 1.00 85.94 342 ALA A CA 1
ATOM 2753 C C . ALA A 1 342 ? -15.841 14.331 -1.630 1.00 85.94 342 ALA A C 1
ATOM 2755 O O . ALA A 1 342 ? -16.812 14.059 -0.940 1.00 85.94 342 ALA A O 1
ATOM 2756 N N . ASN A 1 343 ? -15.972 14.960 -2.807 1.00 85.94 343 ASN A N 1
ATOM 2757 C CA . ASN A 1 343 ? -17.250 15.418 -3.379 1.00 85.94 343 ASN A CA 1
ATOM 2758 C C . ASN A 1 343 ? -18.131 16.210 -2.384 1.00 85.94 343 ASN A C 1
ATOM 2760 O O . ASN A 1 343 ? -19.342 16.025 -2.342 1.00 85.94 343 ASN A O 1
ATOM 2764 N N . GLY A 1 344 ? -17.513 17.066 -1.560 1.00 86.50 344 GLY A N 1
ATOM 2765 C CA . GLY A 1 344 ? -18.194 17.851 -0.519 1.00 86.50 344 GLY A CA 1
ATOM 2766 C C . GLY A 1 344 ? -18.387 17.130 0.821 1.00 86.50 344 GLY A C 1
ATOM 2767 O O . GLY A 1 344 ? -18.779 17.769 1.791 1.00 86.50 344 GLY A O 1
ATOM 2768 N N . ALA A 1 345 ? -18.068 15.837 0.901 1.00 92.06 345 ALA A N 1
ATOM 2769 C CA . ALA A 1 345 ? -18.174 15.054 2.124 1.00 92.06 345 ALA A CA 1
ATOM 2770 C C . ALA A 1 345 ? -17.006 15.321 3.088 1.00 92.06 345 ALA A C 1
ATOM 2772 O O . ALA A 1 345 ? -15.876 15.611 2.683 1.00 92.06 345 ALA A O 1
ATOM 2773 N N . ASN A 1 346 ? -17.249 15.165 4.387 1.00 94.62 346 ASN A N 1
ATOM 2774 C CA . ASN A 1 346 ? -16.194 15.230 5.393 1.00 94.62 346 ASN A CA 1
ATOM 2775 C C . ASN A 1 346 ? -15.320 13.953 5.389 1.00 94.62 346 ASN A C 1
ATOM 2777 O O . ASN A 1 346 ? -15.564 12.980 4.667 1.00 94.62 346 ASN A O 1
ATOM 2781 N N . ALA A 1 347 ? -14.261 13.939 6.205 1.00 95.38 347 ALA A N 1
ATOM 2782 C CA . ALA A 1 347 ? -13.311 12.825 6.236 1.00 95.38 347 ALA A CA 1
ATOM 2783 C C . ALA A 1 347 ? -13.952 11.489 6.659 1.00 95.38 347 ALA A C 1
ATOM 2785 O O . ALA A 1 347 ? -13.598 10.442 6.113 1.00 95.38 347 ALA A O 1
ATOM 2786 N N . PHE A 1 348 ? -14.895 11.520 7.606 1.00 95.38 348 PHE A N 1
ATOM 2787 C CA . PHE A 1 348 ? -15.605 10.321 8.044 1.00 95.38 348 PHE A CA 1
ATOM 2788 C C . PHE A 1 348 ? -16.562 9.818 6.961 1.00 95.38 348 PHE A C 1
ATOM 2790 O O . PHE A 1 348 ? -16.566 8.628 6.664 1.00 95.38 348 PHE A O 1
ATOM 2797 N N . GLU A 1 349 ? -17.321 10.705 6.322 1.00 95.00 349 GLU A N 1
ATOM 2798 C CA . GLU A 1 349 ? -18.224 10.345 5.223 1.00 95.00 349 GLU A CA 1
ATOM 2799 C C . GLU A 1 349 ? -17.460 9.753 4.037 1.00 95.00 349 GLU A C 1
ATOM 2801 O O . GLU A 1 349 ? -17.850 8.715 3.503 1.00 95.00 349 GLU A O 1
ATOM 2806 N N . THR A 1 350 ? -16.313 10.343 3.686 1.00 96.06 350 THR A N 1
ATOM 2807 C CA . THR A 1 350 ? -15.416 9.805 2.653 1.00 96.06 350 THR A CA 1
ATOM 2808 C C . THR A 1 350 ? -14.948 8.394 3.020 1.00 96.06 350 THR A C 1
ATOM 2810 O O . THR A 1 350 ? -14.974 7.486 2.187 1.00 96.06 350 THR A O 1
ATOM 2813 N N . PHE A 1 351 ? -14.563 8.172 4.281 1.00 95.88 351 PHE A N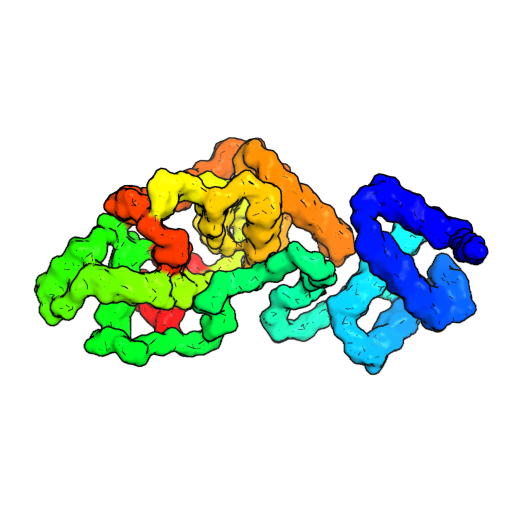 1
ATOM 2814 C CA . PHE A 1 351 ? -14.170 6.853 4.777 1.00 95.88 351 PHE A CA 1
ATOM 2815 C C . PHE A 1 351 ? -15.334 5.853 4.746 1.00 95.88 351 PHE A C 1
ATOM 2817 O O . PHE A 1 351 ? -15.176 4.723 4.285 1.00 95.88 351 PHE A O 1
ATOM 2824 N N . ALA A 1 352 ? -16.524 6.266 5.178 1.00 93.81 352 ALA A N 1
ATOM 2825 C CA . ALA A 1 352 ? -17.715 5.430 5.177 1.00 93.81 352 ALA A CA 1
ATOM 2826 C C . ALA A 1 352 ? -18.156 5.054 3.751 1.00 93.81 352 ALA A C 1
ATOM 2828 O O . ALA A 1 352 ? -18.541 3.909 3.512 1.00 93.81 352 ALA A O 1
ATOM 2829 N N . ALA A 1 353 ? -18.009 5.963 2.783 1.00 92.62 353 ALA A N 1
ATOM 2830 C CA . ALA A 1 353 ? -18.269 5.711 1.366 1.00 92.62 353 ALA A CA 1
ATOM 2831 C C . ALA A 1 353 ? -17.278 4.713 0.735 1.00 92.62 353 ALA A C 1
ATOM 2833 O O . ALA A 1 353 ? -17.599 4.040 -0.249 1.00 92.62 353 ALA A O 1
ATOM 2834 N N . LEU A 1 354 ? -16.073 4.562 1.295 1.00 91.31 354 LEU A N 1
ATOM 2835 C CA . LEU A 1 354 ? -15.157 3.479 0.919 1.00 91.31 354 LEU A CA 1
ATOM 2836 C C . LEU A 1 354 ? -15.612 2.122 1.453 1.00 91.31 354 LEU A C 1
ATOM 2838 O O . LEU A 1 354 ? -15.202 1.098 0.913 1.00 91.31 354 LEU A O 1
ATOM 2842 N N . ALA A 1 355 ? -16.477 2.099 2.464 1.00 88.06 355 ALA A N 1
ATOM 2843 C CA . ALA A 1 355 ? -17.095 0.891 2.991 1.00 88.06 355 ALA A CA 1
ATOM 2844 C C . ALA A 1 355 ? -18.512 0.630 2.452 1.00 88.06 355 ALA A C 1
ATOM 2846 O O . ALA A 1 355 ? -19.175 -0.310 2.900 1.00 88.06 355 ALA A O 1
ATOM 2847 N N . ALA A 1 356 ? -18.993 1.467 1.527 1.00 76.88 356 ALA A N 1
ATOM 2848 C CA . ALA A 1 356 ? -20.278 1.307 0.850 1.00 76.88 356 ALA A CA 1
ATOM 2849 C C . ALA A 1 356 ? -20.321 0.071 -0.055 1.00 76.88 356 ALA A C 1
ATOM 2851 O O . ALA A 1 356 ? -19.255 -0.337 -0.586 1.00 76.88 356 ALA A O 1
#

Sequence (356 aa):
MEEKNTTPLRQRMIEDMNIRGLCEKTQKAHTRNLKHFASFLGRPPDTATPEDLRSYQLRMTVEGVTASTFNVRIISLRFFFGITCGRDEMKRFMQFHRNPRKWMCRKLFGSPAGLDLPVMPVGWQGICGVIEFKGAHFPKSVILHAVFFYLRYAVSYRDLEEILAERGVTVDHATLNRWVVKFAPQIAVRAQAKKQPTASSWRMDETYIKVKGRWTYLYRAVDRDGQTLDFMLSERRDLAVARRFFRRAISGNGVPERVVIDKSGANLAGLQAVNAILKFTGSGRTIEVRQVKYLNNILEQDHRFVKRITGPMMGFKAFHSAEATIAGIEAAHMIRKGQIPANGANAFETFAALAA

Organism: NCBI:txid1125847

Solvent-accessible surface area (backbone atoms only — not comparable to full-atom values): 20377 Å² total; per-residue (Å²): 134,84,80,76,85,69,51,72,71,58,50,52,41,52,49,58,38,53,79,69,66,54,53,69,72,54,51,54,50,35,56,51,40,48,48,55,49,22,65,71,67,76,45,69,63,87,76,63,50,66,65,52,48,43,50,51,51,51,49,41,56,75,72,62,51,52,49,52,61,47,37,53,42,46,45,32,50,45,46,43,35,36,65,65,65,63,38,55,75,59,49,79,54,60,77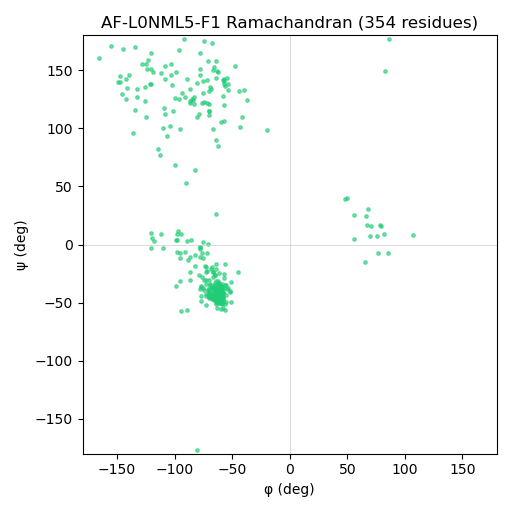,74,63,77,73,77,92,60,92,78,87,72,73,88,67,84,82,63,94,92,63,86,67,88,66,51,63,89,91,54,79,71,81,83,66,71,68,77,66,79,92,62,95,57,60,68,68,59,55,49,50,52,41,49,48,52,38,67,40,74,57,54,54,62,56,50,26,52,61,32,40,79,71,75,42,87,54,58,38,70,58,54,48,52,47,28,48,62,45,22,37,57,33,23,54,42,40,68,73,56,40,60,90,69,63,49,40,34,38,38,52,72,44,81,46,44,39,66,90,38,78,24,37,36,37,39,31,25,22,78,88,60,48,80,66,43,73,45,78,34,84,62,93,44,44,68,53,38,34,52,48,53,54,52,34,32,73,76,68,46,82,46,56,29,40,36,32,62,94,47,66,39,53,53,53,18,50,50,56,49,35,52,51,32,58,66,70,67,69,80,55,61,58,45,77,42,76,52,75,82,74,41,54,60,54,55,56,54,49,50,55,56,48,57,45,49,52,83,58,76,42,32,83,39,65,70,51,41,51,16,43,50,35,22,28,49,37,45,46,36,44,74,70,59,38,36,82,42,91,89,47,54,71,64,55,41,54,49,60,44,50,88